Protein AF-Q93CT6-F1 (afdb_monomer_lite)

pLDDT: mean 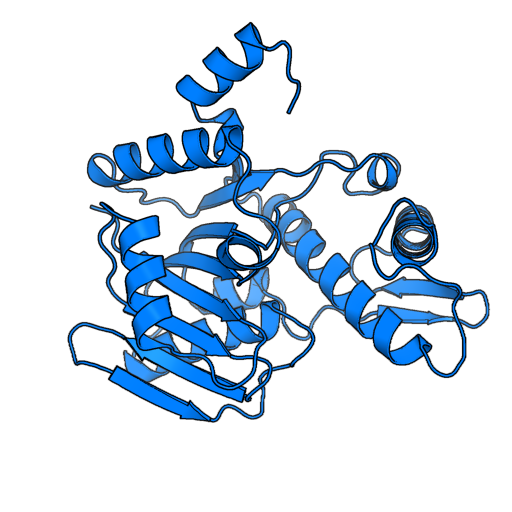89.3, std 7.15, range [57.22, 97.88]

Secondary structure (DSSP, 8-state):
--EEEEEEEE--SS--HHHHHHHHHHHHTTSEEEEEEEEETTTTEEEEEETTEEEEEE-TT--TT-HHHHHHHHHHHHHHHHT-SS--EEEEEEEGGGTTT----HHHHHHHHHHHHHHHH----S-EEEEEEE--GGGTTSTTTT-EEEEEEEEEEEE-HHHHHHHH-TTT--EEE-TTS-EEESS---HHHHHHHHHHHHSTTS-TT-----TTTHHHHHHHHHHHHHHHHHHHHHHHTT-EEEEHHHH-HHHHHHHHHTT---

Radius of gyration: 18.61 Å; chains: 1; bounding box: 45×44×51 Å

Sequence (266 aa):
MNNFVVIYVCYGDNFNYEIINAKIRRFLAPLDIKAIVIANTKEEYIYFYDENGRAIKKYSGLNSEMEFSGYFYGVAEYFERRNIKNMRQSYIFMNDTLFSHGKLRKIERLGLTEWKLRSLFFKIKNKEIHGFWHKSIYLRETELKKGYFNSKFFILHNWNFTEIKSILNLNGVAVTINDASHYENNIFMSDKYSRFLQRWLHESDGWYKAQGLNSENKKKFVKKATSIVHEHYITKFIEENRIKKHCLINNSRLAKFVMKFIRLEY

Organism: Shigella boydii (NCBI:txid621)

Foldseek 3Di:
DAEEEEQEEEEDPPDPVVVVVVVVPVLLPPHHYAKYWYQHLHQQKIWIQHPVGIDIDRHPQRHNLALLSSVLVSVVVVCVVVVDDFFFHKYKYAYCCCPPPPPQDPLSSLLSVQVSVVVVVDADPDFAKEAAWDADPLCCPFPQVVTFGARRIMMTGGDTSVVSCVLSVPPQWFWAADPVRFIDIDQGHDSSVSVSLLCQQAPVPHDVNHHDDDPVCRVVSRSVSSNVVSRRSSRVVCVVVVHHYYYSSVPRPVSVVVCVVVVHDD

Structure (mmCIF, N/CA/C/O backbone):
data_AF-Q93CT6-F1
#
_entry.id   AF-Q93CT6-F1
#
loop_
_atom_site.group_PDB
_atom_site.id
_atom_site.type_symbol
_atom_site.label_atom_id
_atom_site.label_alt_id
_atom_site.label_comp_id
_atom_site.label_asym_id
_atom_site.label_entity_id
_atom_site.label_seq_id
_atom_site.pdbx_PDB_ins_code
_atom_site.Cartn_x
_atom_site.Cartn_y
_atom_site.Cartn_z
_atom_site.occupancy
_atom_site.B_iso_or_equiv
_atom_site.auth_seq_id
_atom_site.auth_comp_id
_atom_site.auth_asym_id
_atom_site.auth_atom_id
_atom_site.pdbx_PDB_model_num
ATOM 1 N N . MET A 1 1 ? -18.293 5.995 16.008 1.00 63.72 1 MET A N 1
ATOM 2 C CA . MET A 1 1 ? -17.066 6.377 15.277 1.00 63.72 1 MET A CA 1
ATOM 3 C C . MET A 1 1 ? -16.528 5.173 14.512 1.00 63.72 1 MET A C 1
ATOM 5 O O . MET A 1 1 ? -16.987 4.058 14.760 1.00 63.72 1 MET A O 1
ATOM 9 N N . ASN A 1 2 ? -15.661 5.390 13.521 1.00 80.19 2 ASN A N 1
ATOM 10 C CA . ASN A 1 2 ? -14.902 4.298 12.904 1.00 80.19 2 ASN A CA 1
ATOM 11 C C . ASN A 1 2 ? -13.686 4.008 13.785 1.00 80.19 2 ASN A C 1
ATOM 13 O O . ASN A 1 2 ? -12.938 4.934 14.086 1.00 80.19 2 ASN A O 1
ATOM 17 N N . ASN A 1 3 ? -13.482 2.745 14.143 1.00 88.88 3 ASN A N 1
ATOM 18 C CA . ASN A 1 3 ? -12.297 2.314 14.878 1.00 88.88 3 ASN A CA 1
ATOM 19 C C . ASN A 1 3 ? -11.332 1.734 13.854 1.00 88.88 3 ASN A C 1
ATOM 21 O O . ASN A 1 3 ? -11.757 0.951 12.999 1.00 88.88 3 ASN A O 1
ATOM 25 N N . PHE A 1 4 ? -10.060 2.106 13.922 1.00 95.38 4 PHE A N 1
ATOM 26 C CA . PHE A 1 4 ? -9.072 1.709 12.925 1.00 95.38 4 PHE A CA 1
ATOM 27 C C . PHE A 1 4 ? -7.998 0.800 13.508 1.00 95.38 4 PHE A C 1
ATOM 29 O O . PHE A 1 4 ? -7.532 0.998 14.628 1.00 95.38 4 PHE A O 1
ATOM 36 N N . VAL A 1 5 ? -7.579 -0.179 12.710 1.00 96.38 5 VAL A N 1
ATOM 37 C CA . VAL A 1 5 ? -6.316 -0.893 12.902 1.00 96.38 5 VAL A CA 1
ATOM 38 C C . VAL A 1 5 ? -5.310 -0.289 11.935 1.00 96.38 5 VAL A C 1
ATOM 40 O O . VAL A 1 5 ? -5.558 -0.241 10.732 1.00 96.38 5 VAL A O 1
ATOM 43 N N . VAL A 1 6 ? -4.191 0.205 12.443 1.00 97.88 6 VAL A N 1
ATOM 44 C CA . VAL A 1 6 ? -3.140 0.777 11.601 1.00 97.88 6 VAL A CA 1
ATOM 45 C C . VAL A 1 6 ? -2.106 -0.296 11.316 1.00 97.88 6 VAL A C 1
ATOM 47 O O . VAL A 1 6 ? -1.602 -0.915 12.247 1.00 97.88 6 VAL A O 1
ATOM 50 N N . ILE A 1 7 ? -1.777 -0.487 10.045 1.00 97.69 7 ILE A N 1
ATOM 51 C CA . ILE A 1 7 ? -0.675 -1.329 9.593 1.00 97.69 7 ILE A CA 1
ATOM 52 C C . ILE A 1 7 ? 0.365 -0.404 8.972 1.00 97.69 7 ILE A C 1
ATOM 54 O O . ILE A 1 7 ? 0.150 0.181 7.909 1.00 97.69 7 ILE A O 1
ATOM 58 N N . TYR A 1 8 ? 1.474 -0.235 9.676 1.00 96.06 8 TYR A N 1
ATOM 59 C CA . TYR A 1 8 ? 2.582 0.607 9.269 1.00 96.06 8 TYR A CA 1
ATOM 60 C C . TYR A 1 8 ? 3.778 -0.255 8.874 1.00 96.06 8 TYR A C 1
ATOM 62 O O . TYR A 1 8 ? 4.147 -1.170 9.603 1.00 96.06 8 TYR A O 1
ATOM 70 N N . VAL A 1 9 ? 4.393 0.042 7.734 1.00 94.19 9 VAL A N 1
ATOM 71 C CA . VAL A 1 9 ? 5.553 -0.699 7.228 1.00 94.19 9 VAL A CA 1
ATOM 72 C C . VAL A 1 9 ? 6.760 0.215 7.142 1.00 94.19 9 VAL A C 1
ATOM 74 O O . VAL A 1 9 ? 6.661 1.333 6.643 1.00 94.19 9 VAL A O 1
ATOM 77 N N . CYS A 1 10 ? 7.908 -0.255 7.609 1.00 91.00 10 CYS A N 1
ATOM 78 C CA . CYS A 1 10 ? 9.163 0.471 7.492 1.00 91.00 10 CYS A CA 1
ATOM 79 C C . CYS A 1 10 ? 10.314 -0.416 7.031 1.00 91.00 10 CYS A C 1
ATOM 81 O O . CYS A 1 10 ? 10.266 -1.649 7.123 1.00 91.00 10 CYS A O 1
ATOM 83 N N . TYR A 1 11 ? 11.352 0.261 6.545 1.00 87.06 11 TYR A N 1
ATOM 84 C CA . TYR A 1 11 ? 12.629 -0.323 6.188 1.00 87.06 11 TYR A CA 1
ATOM 85 C C . TYR A 1 11 ? 13.764 0.473 6.849 1.00 87.06 11 TYR A C 1
ATOM 87 O O . TYR A 1 11 ? 14.139 1.551 6.387 1.00 87.06 11 TYR A O 1
ATOM 95 N N . GLY A 1 12 ? 14.317 -0.029 7.954 1.00 81.25 12 GLY A N 1
ATOM 96 C CA . GLY A 1 12 ? 15.414 0.653 8.645 1.00 81.25 12 GLY A CA 1
ATOM 97 C C . GLY A 1 12 ? 16.013 -0.156 9.789 1.00 81.25 12 GLY A C 1
ATOM 98 O O . GLY A 1 12 ? 15.354 -1.042 10.326 1.00 81.25 12 GLY A O 1
ATOM 99 N N . ASP A 1 13 ? 17.258 0.168 10.142 1.00 78.81 13 ASP A N 1
ATOM 100 C CA . ASP A 1 13 ? 17.961 -0.412 11.295 1.00 78.81 13 ASP A CA 1
ATOM 101 C C . ASP A 1 13 ? 17.676 0.397 12.564 1.00 78.81 13 ASP A C 1
ATOM 103 O O . ASP A 1 13 ? 17.446 1.610 12.489 1.00 78.81 13 ASP A O 1
ATOM 107 N N . ASN A 1 14 ? 17.768 -0.250 13.728 1.00 69.56 14 ASN A N 1
ATOM 108 C CA . ASN A 1 14 ? 17.712 0.378 15.052 1.00 69.56 14 ASN A CA 1
ATOM 109 C C . ASN A 1 14 ? 16.477 1.278 15.225 1.00 69.56 14 ASN A C 1
ATOM 111 O O . ASN A 1 14 ? 16.538 2.398 15.745 1.00 69.56 14 ASN A O 1
ATOM 115 N N . PHE A 1 15 ? 15.336 0.798 14.733 1.00 76.12 15 PHE A N 1
ATOM 116 C CA . PHE A 1 15 ? 14.125 1.596 14.637 1.00 76.12 15 PHE A CA 1
ATOM 117 C C . PHE A 1 15 ? 13.499 1.801 16.025 1.00 76.12 15 PHE A C 1
ATOM 119 O O . PHE A 1 15 ? 13.037 0.855 16.663 1.00 76.12 15 PHE A O 1
ATOM 126 N N . ASN A 1 16 ? 13.431 3.051 16.502 1.00 87.44 16 ASN A N 1
ATOM 127 C CA . ASN A 1 16 ? 12.732 3.360 17.752 1.00 87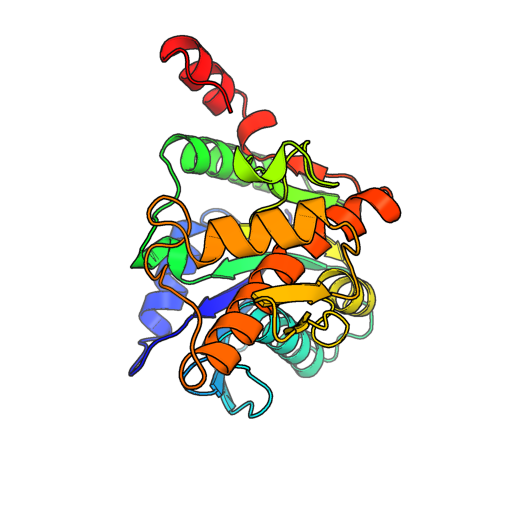.44 16 ASN A CA 1
ATOM 128 C C . ASN A 1 16 ? 11.211 3.337 17.526 1.00 87.44 16 ASN A C 1
ATOM 130 O O . ASN A 1 16 ? 10.579 4.332 17.152 1.00 87.44 16 ASN A O 1
ATOM 134 N N . TYR A 1 17 ? 10.634 2.164 17.747 1.00 86.31 17 TYR A N 1
ATOM 135 C CA . TYR A 1 17 ? 9.229 1.862 17.521 1.00 86.31 17 TYR A CA 1
ATOM 136 C C . TYR A 1 17 ? 8.273 2.683 18.409 1.00 86.31 17 TYR A C 1
ATOM 138 O O . TYR A 1 17 ? 7.186 3.030 17.949 1.00 86.31 17 TYR A O 1
ATOM 146 N N . GLU A 1 18 ? 8.679 3.089 19.619 1.00 89.94 18 GLU A N 1
ATOM 147 C CA . GLU A 1 18 ? 7.847 3.919 20.508 1.00 89.94 18 GLU A CA 1
ATOM 148 C C . GLU A 1 18 ? 7.681 5.332 19.933 1.00 89.94 18 GLU A C 1
ATOM 150 O O . GLU A 1 18 ? 6.571 5.867 19.854 1.00 89.94 18 GLU A O 1
ATOM 155 N N . ILE A 1 19 ? 8.776 5.915 19.429 1.00 90.88 19 ILE A N 1
ATOM 156 C CA . ILE A 1 19 ? 8.743 7.211 18.737 1.00 90.88 19 ILE A CA 1
ATOM 157 C C . ILE A 1 19 ? 7.837 7.136 17.503 1.00 90.88 19 ILE A C 1
ATOM 159 O O . ILE A 1 19 ? 7.124 8.091 17.184 1.00 90.88 19 ILE A O 1
ATOM 163 N N . ILE A 1 20 ? 7.853 6.014 16.788 1.00 91.00 20 ILE A N 1
ATOM 164 C CA . ILE A 1 20 ? 7.069 5.833 15.564 1.00 91.00 20 ILE A CA 1
ATOM 165 C C . ILE A 1 20 ? 5.590 5.646 15.881 1.00 91.00 20 ILE A C 1
ATOM 167 O O . ILE A 1 20 ? 4.761 6.312 15.263 1.00 91.00 20 ILE A O 1
ATOM 171 N N . ASN A 1 21 ? 5.254 4.838 16.884 1.00 93.12 21 ASN A N 1
ATOM 172 C CA . ASN A 1 21 ? 3.900 4.721 17.421 1.00 93.12 21 ASN A CA 1
ATOM 173 C C . ASN A 1 21 ? 3.338 6.107 17.799 1.00 93.12 21 ASN A C 1
ATOM 175 O O . ASN A 1 21 ? 2.264 6.496 17.331 1.00 93.12 21 ASN A O 1
ATOM 179 N N . ALA A 1 22 ? 4.105 6.917 18.538 1.00 93.12 22 ALA A N 1
ATOM 180 C CA . ALA A 1 22 ? 3.715 8.286 18.881 1.00 93.12 22 ALA A CA 1
ATOM 181 C C . ALA A 1 22 ? 3.519 9.179 17.638 1.00 93.12 22 ALA A C 1
ATOM 183 O O . ALA A 1 22 ? 2.538 9.925 17.546 1.00 93.12 22 ALA A O 1
ATOM 184 N N . LYS A 1 23 ? 4.412 9.083 16.640 1.00 93.06 23 LYS A N 1
ATOM 185 C CA . LYS A 1 23 ? 4.284 9.809 15.363 1.00 93.06 23 LYS A CA 1
ATOM 186 C C . LYS A 1 23 ? 3.019 9.412 14.600 1.00 93.06 23 LYS A C 1
ATOM 188 O O . LYS A 1 23 ? 2.321 10.308 14.124 1.00 93.06 23 LYS A O 1
ATOM 193 N N . ILE A 1 24 ? 2.705 8.118 14.512 1.00 94.88 24 ILE A N 1
ATOM 194 C CA . ILE A 1 24 ? 1.497 7.592 13.859 1.00 94.88 24 ILE A CA 1
ATOM 195 C C . ILE A 1 24 ? 0.247 8.135 14.551 1.00 94.88 24 ILE A C 1
ATOM 197 O O . ILE A 1 24 ? -0.621 8.701 13.885 1.00 94.88 24 ILE A O 1
ATOM 201 N N . ARG A 1 25 ? 0.177 8.040 15.885 1.00 95.19 25 ARG A N 1
ATOM 202 C CA . ARG A 1 25 ? -0.961 8.547 16.669 1.00 95.19 25 ARG A CA 1
ATOM 203 C C . ARG A 1 25 ? -1.174 10.039 16.454 1.00 95.19 25 ARG A C 1
ATOM 205 O O . ARG A 1 25 ? -2.285 10.459 16.147 1.00 95.19 25 ARG A O 1
ATOM 212 N N . ARG A 1 26 ? -0.106 10.839 16.512 1.00 94.19 26 ARG A N 1
ATOM 213 C CA . ARG A 1 26 ? -0.181 12.283 16.239 1.00 94.19 26 ARG A CA 1
ATOM 214 C C . ARG A 1 26 ? -0.623 12.578 14.805 1.00 94.19 26 ARG A C 1
ATOM 216 O O . ARG A 1 26 ? -1.407 13.493 14.578 1.00 94.19 26 ARG A O 1
ATOM 223 N N . PHE A 1 27 ? -0.124 11.820 13.833 1.00 93.88 27 PHE A N 1
ATOM 224 C CA . PHE A 1 27 ? -0.473 11.995 12.424 1.00 93.88 27 PHE A CA 1
ATOM 225 C C . PHE A 1 27 ? -1.951 11.672 12.144 1.00 93.88 27 PHE A C 1
ATOM 227 O O . PHE A 1 27 ? -2.616 12.389 11.387 1.00 93.88 27 PHE A O 1
ATOM 234 N N . LEU A 1 28 ? -2.477 10.627 12.782 1.00 95.25 28 LEU A N 1
ATOM 235 C CA . LEU A 1 28 ? -3.847 10.148 12.605 1.00 95.25 28 LEU A CA 1
ATOM 236 C C . LEU A 1 28 ? -4.858 10.768 13.571 1.00 95.25 28 LEU A C 1
ATOM 238 O O . LEU A 1 28 ? -6.054 10.603 13.353 1.00 95.25 28 LEU A O 1
ATOM 242 N N . ALA A 1 29 ? -4.429 11.539 14.570 1.00 94.06 29 ALA A N 1
ATOM 243 C CA . ALA A 1 29 ? -5.343 12.285 15.426 1.00 94.06 29 ALA A CA 1
ATOM 244 C C . ALA A 1 29 ? -6.315 13.140 14.579 1.00 94.06 29 ALA A C 1
ATOM 246 O O . ALA A 1 29 ? -5.895 13.732 13.568 1.00 94.06 29 ALA A O 1
ATOM 247 N N . PRO A 1 30 ? -7.606 13.218 14.946 1.00 93.62 30 PRO A N 1
ATOM 248 C CA . PRO A 1 30 ? -8.243 12.668 16.157 1.00 93.62 30 PRO A CA 1
ATOM 249 C C . PRO A 1 30 ? -8.941 11.298 15.969 1.00 93.62 30 PRO A C 1
ATOM 251 O O . PRO A 1 30 ? -9.900 11.004 16.674 1.00 93.62 30 PRO A O 1
ATOM 254 N N . LEU A 1 31 ? -8.536 10.473 14.997 1.00 94.31 31 LEU A N 1
ATOM 255 C CA . LEU A 1 31 ? -9.190 9.177 14.758 1.00 94.31 31 LEU A CA 1
ATOM 256 C C . LEU A 1 31 ? -9.092 8.231 15.964 1.00 94.31 31 LEU A C 1
ATOM 258 O O . LEU A 1 31 ? -8.078 8.215 16.661 1.00 94.31 31 LEU A O 1
ATOM 262 N N . ASP A 1 32 ? -10.103 7.375 16.128 1.00 92.56 32 ASP A N 1
ATOM 263 C CA . ASP A 1 32 ? -10.074 6.285 17.104 1.00 92.56 32 ASP A CA 1
ATOM 264 C C . ASP A 1 32 ? -9.252 5.097 16.568 1.00 92.56 32 ASP A C 1
ATOM 266 O O . ASP A 1 32 ? -9.594 4.480 15.551 1.00 92.56 32 ASP A O 1
ATOM 270 N N . ILE A 1 33 ? -8.136 4.798 17.236 1.00 94.69 33 ILE A N 1
ATOM 271 C CA . ILE A 1 33 ? -7.169 3.775 16.827 1.00 94.69 33 ILE A CA 1
ATOM 272 C C . ILE A 1 33 ? -7.196 2.630 17.835 1.00 94.69 33 ILE A C 1
ATOM 274 O O . ILE A 1 33 ? -6.680 2.755 18.945 1.00 94.69 33 ILE A O 1
ATOM 278 N N . LYS A 1 34 ? -7.726 1.486 17.395 1.00 93.75 34 LYS A N 1
ATOM 279 C CA . LYS A 1 34 ? -7.844 0.256 18.186 1.00 93.75 34 LYS A CA 1
ATOM 280 C C . LYS A 1 34 ? -6.498 -0.438 18.387 1.00 93.75 34 LYS A C 1
ATOM 282 O O . LYS A 1 34 ? -6.213 -0.945 19.465 1.00 93.75 34 LYS A O 1
ATOM 287 N N . ALA A 1 35 ? -5.696 -0.508 17.330 1.00 95.44 35 ALA A N 1
ATOM 288 C CA . ALA A 1 35 ? -4.383 -1.138 17.369 1.00 95.44 35 ALA A CA 1
ATOM 289 C C . ALA A 1 35 ? -3.456 -0.531 16.314 1.00 95.44 35 ALA A C 1
ATOM 291 O O . ALA A 1 35 ? -3.919 -0.038 15.281 1.00 95.44 35 ALA A O 1
ATOM 292 N N . ILE A 1 36 ? -2.153 -0.595 16.567 1.00 97.25 36 ILE A N 1
ATOM 293 C CA . ILE A 1 36 ? -1.097 -0.218 15.630 1.00 97.25 36 ILE A CA 1
ATOM 294 C C . ILE A 1 36 ? -0.145 -1.403 15.503 1.00 97.25 36 ILE A C 1
ATOM 296 O O . ILE A 1 36 ? 0.390 -1.889 16.496 1.00 97.25 36 ILE A O 1
ATOM 300 N N . VAL A 1 37 ? 0.070 -1.849 14.273 1.00 96.69 37 VAL A N 1
ATOM 301 C CA . VAL A 1 37 ? 1.018 -2.901 13.918 1.00 96.69 37 VAL A CA 1
ATOM 302 C C . VAL A 1 37 ? 2.107 -2.280 13.060 1.00 96.69 37 VAL A C 1
ATOM 304 O O . VAL A 1 37 ? 1.813 -1.703 12.017 1.00 96.69 37 VAL A O 1
ATOM 307 N N . ILE A 1 38 ? 3.355 -2.364 13.506 1.00 95.56 38 ILE A N 1
ATOM 308 C CA . ILE A 1 38 ? 4.537 -1.844 12.816 1.00 95.56 38 ILE A CA 1
ATOM 309 C C . ILE A 1 38 ? 5.335 -3.047 12.320 1.00 95.56 38 ILE A C 1
ATOM 311 O O . ILE A 1 38 ? 5.878 -3.792 13.130 1.00 95.56 38 ILE A O 1
ATOM 315 N N . ALA A 1 39 ? 5.415 -3.240 11.009 1.00 94.69 39 ALA A N 1
ATOM 316 C CA . ALA A 1 39 ? 6.248 -4.264 10.391 1.00 94.69 39 ALA A CA 1
ATOM 317 C C . ALA A 1 39 ? 7.561 -3.637 9.901 1.00 94.69 39 ALA A C 1
ATOM 319 O O . ALA A 1 39 ? 7.572 -2.894 8.915 1.00 94.69 39 ALA A O 1
ATOM 320 N N . ASN A 1 40 ? 8.665 -3.944 10.584 1.00 92.56 40 ASN A N 1
ATOM 321 C CA . ASN A 1 40 ? 10.006 -3.640 10.104 1.00 92.56 40 ASN A CA 1
ATOM 322 C C . ASN A 1 40 ? 10.453 -4.762 9.164 1.00 92.56 40 ASN A C 1
ATOM 324 O O . ASN A 1 40 ? 10.864 -5.835 9.600 1.00 92.56 40 ASN A O 1
ATOM 328 N N . THR A 1 41 ? 10.358 -4.502 7.863 1.00 90.31 41 THR A N 1
ATOM 329 C CA . THR A 1 41 ? 10.707 -5.481 6.822 1.00 90.31 41 THR A CA 1
ATOM 330 C C . THR A 1 41 ? 12.209 -5.731 6.721 1.00 90.31 41 THR A C 1
ATOM 332 O O . THR A 1 41 ? 12.607 -6.779 6.227 1.00 90.31 41 THR A O 1
ATOM 335 N N . LYS A 1 42 ? 13.048 -4.808 7.211 1.00 87.88 42 LYS A N 1
ATOM 336 C CA . LYS A 1 42 ? 14.506 -4.963 7.193 1.00 87.88 42 LYS A CA 1
ATOM 337 C C . LYS A 1 42 ? 15.002 -5.885 8.304 1.00 87.88 42 LYS A C 1
ATOM 339 O O . LYS A 1 42 ? 15.816 -6.763 8.051 1.00 87.88 42 LYS A O 1
ATOM 344 N N . GLU A 1 43 ? 14.509 -5.674 9.521 1.00 88.94 43 GLU A N 1
ATOM 345 C CA . GLU A 1 43 ? 14.911 -6.455 10.701 1.00 88.94 43 GLU A CA 1
ATOM 346 C C . GLU A 1 43 ? 14.018 -7.685 10.940 1.00 88.94 43 GLU A C 1
ATOM 348 O O . GLU A 1 43 ? 14.250 -8.445 11.877 1.00 88.94 43 GLU A O 1
ATOM 353 N N . GLU A 1 44 ? 12.996 -7.881 10.101 1.00 91.00 44 GLU A N 1
ATOM 354 C CA . GLU A 1 44 ? 12.026 -8.978 10.190 1.00 91.00 44 GLU A CA 1
ATOM 355 C C . GLU A 1 44 ? 11.270 -9.017 11.529 1.00 91.00 44 GLU A C 1
ATOM 357 O O . GLU A 1 44 ? 10.980 -10.086 12.069 1.00 91.00 44 GLU A O 1
ATOM 362 N N . TYR A 1 45 ? 10.914 -7.851 12.070 1.00 92.25 45 TYR A N 1
ATOM 363 C CA . TYR A 1 45 ? 10.123 -7.746 13.298 1.00 92.25 45 TYR A CA 1
ATOM 364 C C . TYR A 1 45 ? 8.755 -7.131 13.048 1.00 92.25 45 TYR A C 1
ATOM 366 O O . TYR A 1 45 ? 8.601 -6.168 12.296 1.00 92.25 45 TYR A O 1
ATOM 374 N N . ILE A 1 46 ? 7.760 -7.654 13.758 1.00 94.06 46 ILE A N 1
ATOM 375 C CA . ILE A 1 46 ? 6.445 -7.045 13.897 1.00 94.06 46 ILE A CA 1
ATOM 376 C C . ILE A 1 46 ? 6.288 -6.583 15.343 1.00 94.06 46 ILE A C 1
ATOM 378 O O . ILE A 1 46 ? 6.359 -7.383 16.278 1.00 94.06 46 ILE A O 1
ATOM 382 N N . TYR A 1 47 ? 6.054 -5.286 15.510 1.00 93.88 47 TYR A N 1
ATOM 383 C CA . TYR A 1 47 ? 5.713 -4.655 16.777 1.00 93.88 47 TYR A CA 1
ATOM 384 C C . TYR A 1 47 ? 4.216 -4.389 16.796 1.00 93.88 47 TYR A C 1
ATOM 386 O O . TYR A 1 47 ? 3.640 -3.900 15.824 1.00 93.88 47 TYR A O 1
ATOM 394 N N . PHE A 1 48 ? 3.584 -4.695 17.913 1.00 93.81 48 PHE A N 1
ATOM 395 C CA . PHE A 1 48 ? 2.147 -4.628 18.070 1.00 93.81 48 PHE A CA 1
ATOM 396 C C . PHE A 1 48 ? 1.799 -3.777 19.283 1.00 93.81 48 PHE A C 1
ATOM 398 O O . PHE A 1 48 ? 2.365 -3.984 20.352 1.00 93.81 48 PHE A O 1
ATOM 405 N N . TYR A 1 49 ? 0.859 -2.852 19.110 1.00 93.19 49 TYR A N 1
ATOM 406 C CA . TYR A 1 49 ? 0.346 -1.961 20.145 1.00 93.19 49 TYR A CA 1
ATOM 407 C C . TYR A 1 49 ? -1.170 -2.003 20.169 1.00 93.19 49 TYR A C 1
ATOM 409 O O . TYR A 1 49 ? -1.810 -1.655 19.173 1.00 93.19 49 TYR A O 1
ATOM 417 N N . ASP A 1 50 ? -1.750 -2.333 21.314 1.00 90.19 50 ASP A N 1
ATOM 418 C CA . ASP A 1 50 ? -3.185 -2.222 21.541 1.00 90.19 50 ASP A CA 1
ATOM 419 C C . ASP A 1 50 ? -3.514 -1.874 23.002 1.00 90.19 50 ASP A C 1
ATOM 421 O O . ASP A 1 50 ? -2.649 -1.442 23.762 1.00 90.19 50 ASP A O 1
ATOM 425 N N . GLU A 1 51 ? -4.786 -2.014 23.379 1.00 84.06 51 GLU A N 1
ATOM 426 C CA . GLU A 1 51 ? -5.271 -1.784 24.746 1.00 84.06 51 GLU A CA 1
ATOM 427 C C . GLU A 1 51 ? -4.651 -2.712 25.808 1.00 84.06 51 GLU A C 1
ATOM 429 O O . GLU A 1 51 ? -4.635 -2.351 26.979 1.00 84.06 51 GLU A O 1
ATOM 434 N N . ASN A 1 52 ? -4.099 -3.865 25.415 1.00 82.31 52 ASN A N 1
ATOM 435 C CA . ASN A 1 52 ? -3.467 -4.837 26.313 1.00 82.31 52 ASN A CA 1
ATOM 436 C C . ASN A 1 52 ? -1.947 -4.630 26.426 1.00 82.31 52 ASN A C 1
ATOM 438 O O . ASN A 1 52 ? -1.260 -5.409 27.086 1.00 82.31 52 ASN A O 1
ATOM 442 N N . GLY A 1 53 ? -1.409 -3.591 25.783 1.00 82.31 53 GLY A N 1
ATOM 443 C CA . GLY A 1 53 ? 0.000 -3.231 25.838 1.00 82.31 53 GLY A CA 1
ATOM 444 C C . GLY A 1 53 ? 0.740 -3.503 24.533 1.00 82.31 53 GLY A C 1
ATOM 445 O O . GLY A 1 53 ? 0.208 -3.322 23.434 1.00 82.31 53 GLY A O 1
ATOM 446 N N . ARG A 1 54 ? 2.021 -3.863 24.660 1.00 88.50 54 ARG A N 1
ATOM 447 C CA . ARG A 1 54 ? 2.942 -4.026 23.530 1.00 88.50 54 ARG A CA 1
ATOM 448 C C . ARG A 1 54 ? 3.427 -5.461 23.391 1.00 88.50 54 ARG A C 1
ATOM 450 O O . ARG A 1 54 ? 3.677 -6.131 24.390 1.00 88.50 54 ARG A O 1
ATOM 457 N N . ALA A 1 55 ? 3.640 -5.897 22.157 1.00 88.75 55 ALA A N 1
ATOM 458 C CA . ALA A 1 55 ? 4.274 -7.173 21.859 1.00 88.75 55 ALA A CA 1
ATOM 459 C C . ALA A 1 55 ? 5.212 -7.068 20.655 1.00 88.75 55 ALA A C 1
ATOM 461 O O . ALA A 1 55 ? 5.024 -6.223 19.782 1.00 88.75 55 ALA A O 1
ATOM 462 N N . ILE A 1 56 ? 6.221 -7.937 20.618 1.00 89.38 56 ILE A N 1
ATOM 463 C CA . ILE A 1 56 ? 7.238 -7.980 19.566 1.00 89.38 56 ILE A CA 1
ATOM 464 C C . ILE A 1 56 ? 7.383 -9.434 19.126 1.00 89.38 56 ILE A C 1
ATOM 466 O O . ILE A 1 56 ? 7.502 -10.323 19.968 1.00 89.38 56 ILE A O 1
ATOM 470 N N . LYS A 1 57 ? 7.356 -9.682 17.817 1.00 89.62 57 LYS A N 1
ATOM 471 C CA . LYS A 1 57 ? 7.511 -11.018 17.233 1.00 89.62 57 LYS A CA 1
ATOM 472 C C . LYS A 1 57 ? 8.450 -10.936 16.039 1.00 89.62 57 LYS A C 1
ATOM 474 O O . LYS A 1 57 ? 8.274 -10.075 15.178 1.00 89.62 57 LYS A O 1
ATOM 479 N N . LYS A 1 58 ? 9.439 -11.829 15.983 1.00 87.81 58 LYS A N 1
ATOM 480 C CA . LYS A 1 58 ? 10.249 -12.017 14.777 1.00 87.81 58 LYS A CA 1
ATOM 481 C C . LYS A 1 58 ? 9.431 -12.793 13.746 1.00 87.81 58 LYS A C 1
ATOM 483 O O . LYS A 1 58 ? 8.773 -13.770 14.099 1.00 87.81 58 LYS A O 1
ATOM 488 N N . TYR A 1 59 ? 9.464 -12.361 12.494 1.00 84.25 59 TYR A N 1
ATOM 489 C CA . TYR A 1 59 ? 8.657 -12.914 11.417 1.00 84.25 59 TYR A CA 1
ATOM 490 C C . TYR A 1 59 ? 9.511 -13.105 10.158 1.00 84.25 59 TYR A C 1
ATOM 492 O O . TYR A 1 59 ? 9.629 -12.203 9.332 1.00 84.25 59 TYR A O 1
ATOM 500 N N . SER A 1 60 ? 10.067 -14.307 9.986 1.00 77.25 60 SER A N 1
ATOM 501 C CA . SER A 1 60 ? 10.975 -14.661 8.876 1.00 77.25 60 SER A CA 1
ATOM 502 C C . SER A 1 60 ? 10.339 -14.611 7.481 1.00 77.25 60 SER A C 1
ATOM 504 O O . SER A 1 60 ? 11.033 -14.711 6.477 1.00 77.25 60 SER A O 1
ATOM 506 N N . GLY A 1 61 ? 9.012 -14.478 7.393 1.00 74.94 61 GLY A N 1
ATOM 507 C CA . GLY A 1 61 ? 8.311 -14.277 6.123 1.00 74.94 61 GLY A CA 1
ATOM 508 C C . GLY A 1 61 ? 8.365 -12.839 5.593 1.00 74.94 61 GLY A C 1
ATOM 509 O O . GLY A 1 61 ? 7.987 -12.611 4.446 1.00 74.94 61 GLY A O 1
ATOM 510 N N . LEU A 1 62 ? 8.795 -11.858 6.396 1.00 80.25 62 LEU A N 1
ATOM 511 C CA . LEU A 1 62 ? 8.854 -10.462 5.958 1.00 80.25 62 LEU A CA 1
ATOM 512 C C . LEU A 1 62 ? 9.889 -10.295 4.840 1.00 80.25 62 LEU A C 1
ATOM 514 O O . LEU A 1 62 ? 11.065 -10.588 5.004 1.00 80.25 62 LEU A O 1
ATOM 518 N N . ASN A 1 63 ? 9.443 -9.797 3.689 1.00 75.00 63 ASN A N 1
ATOM 519 C CA . ASN A 1 63 ? 10.313 -9.549 2.550 1.00 75.00 63 ASN A CA 1
ATOM 520 C C . ASN A 1 63 ? 10.838 -8.113 2.622 1.00 75.00 63 ASN A C 1
ATOM 522 O O . ASN A 1 63 ? 10.077 -7.156 2.458 1.00 75.00 63 ASN A O 1
ATOM 526 N N . SER A 1 64 ? 12.148 -7.986 2.819 1.00 62.84 64 SER A N 1
ATOM 527 C CA . SER A 1 64 ? 12.861 -6.722 3.013 1.00 62.84 64 SER A CA 1
ATOM 528 C C . SER A 1 64 ? 12.731 -5.721 1.859 1.00 62.84 64 SER A C 1
ATOM 530 O O . SER A 1 64 ? 12.927 -4.530 2.060 1.00 62.84 64 SER A O 1
ATOM 532 N N . GLU A 1 65 ? 12.334 -6.152 0.662 1.00 61.41 65 GLU A N 1
ATOM 533 C CA . GLU A 1 65 ? 12.226 -5.278 -0.516 1.00 61.41 65 GLU A CA 1
ATOM 534 C C . GLU A 1 65 ? 10.772 -4.960 -0.906 1.00 61.41 65 GLU A C 1
ATOM 536 O O . GLU A 1 65 ? 10.530 -4.350 -1.949 1.00 61.41 65 GLU A O 1
ATOM 541 N N . MET A 1 66 ? 9.781 -5.381 -0.107 1.00 74.50 66 MET A N 1
ATOM 542 C CA . MET A 1 66 ? 8.375 -5.249 -0.488 1.00 74.50 66 MET A CA 1
ATOM 543 C C . MET A 1 66 ? 7.455 -4.907 0.683 1.00 74.50 66 MET A C 1
ATOM 545 O O . MET A 1 66 ? 7.138 -5.752 1.523 1.00 74.50 66 MET A O 1
ATOM 549 N N . GLU A 1 67 ? 6.923 -3.684 0.655 1.00 85.56 67 GLU A N 1
ATOM 550 C CA . GLU A 1 67 ? 5.981 -3.159 1.652 1.00 85.56 67 GLU A CA 1
ATOM 551 C C . GLU A 1 67 ? 4.737 -4.039 1.845 1.00 85.56 67 GLU A C 1
ATOM 553 O O . GLU A 1 67 ? 4.226 -4.182 2.954 1.00 85.56 67 GLU A O 1
ATOM 558 N N . PHE A 1 68 ? 4.286 -4.694 0.774 1.00 88.94 68 PHE A N 1
ATOM 559 C CA . PHE A 1 68 ? 3.107 -5.550 0.791 1.00 88.94 68 PHE A CA 1
ATOM 560 C C . PHE A 1 68 ? 3.263 -6.780 1.680 1.00 88.94 68 PHE A C 1
ATOM 562 O O . PHE A 1 68 ? 2.268 -7.245 2.236 1.00 88.94 68 PHE A O 1
ATOM 569 N N . SER A 1 69 ? 4.491 -7.277 1.874 1.00 89.56 69 SER A N 1
ATOM 570 C CA . SER A 1 69 ? 4.755 -8.330 2.861 1.00 89.56 69 SER A CA 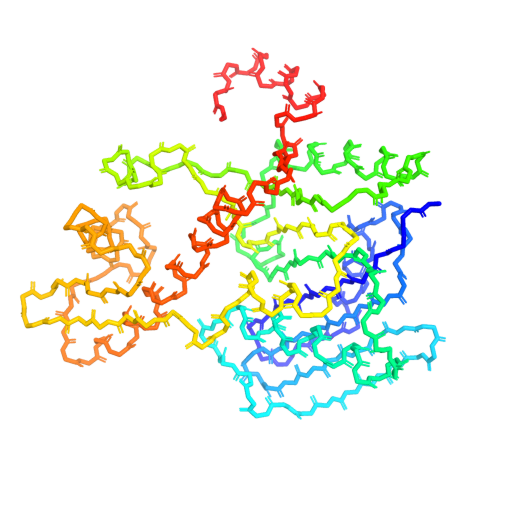1
ATOM 571 C C . SER A 1 69 ? 4.494 -7.826 4.276 1.00 89.56 69 SER A C 1
ATOM 573 O O . SER A 1 69 ? 3.799 -8.486 5.046 1.00 89.56 69 SER A O 1
ATOM 575 N N . GLY A 1 70 ? 4.945 -6.609 4.584 1.00 92.94 70 GLY A N 1
ATOM 576 C CA . GLY A 1 70 ? 4.687 -5.953 5.859 1.00 92.94 70 GLY A CA 1
ATOM 577 C C . GLY A 1 70 ? 3.197 -5.707 6.087 1.00 92.94 70 GLY A C 1
ATOM 578 O O . GLY A 1 70 ? 2.687 -5.985 7.171 1.00 92.94 70 GLY A O 1
ATOM 579 N N . TYR A 1 71 ? 2.472 -5.271 5.052 1.00 94.50 71 TYR A N 1
ATOM 580 C CA . TYR A 1 71 ? 1.017 -5.129 5.115 1.00 94.50 71 TYR A CA 1
ATOM 581 C C . TYR A 1 71 ? 0.316 -6.458 5.379 1.00 94.50 71 TYR A C 1
ATOM 583 O O . TYR A 1 71 ? -0.530 -6.540 6.267 1.00 94.50 71 TYR A O 1
ATOM 591 N N . PHE A 1 72 ? 0.674 -7.505 4.641 1.00 93.00 72 PHE A N 1
ATOM 592 C CA . PHE A 1 72 ? 0.040 -8.810 4.768 1.00 93.00 72 PHE A CA 1
ATOM 593 C C . PHE A 1 72 ? 0.293 -9.431 6.143 1.00 93.00 72 PHE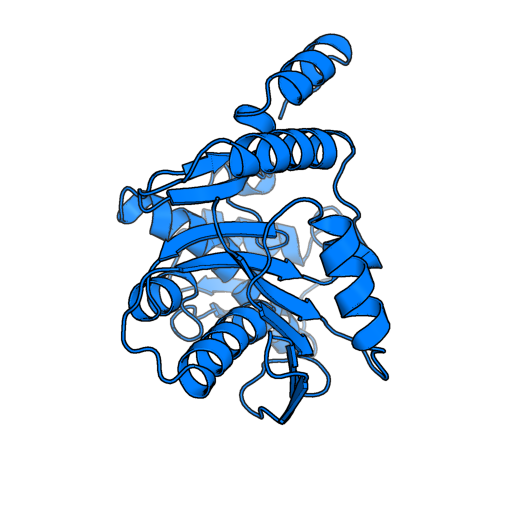 A C 1
ATOM 595 O O . PHE A 1 72 ? -0.657 -9.790 6.843 1.00 93.00 72 PHE A O 1
ATOM 602 N N . TYR A 1 73 ? 1.559 -9.527 6.554 1.00 92.56 73 TYR A N 1
ATOM 603 C CA . TYR A 1 73 ? 1.923 -10.168 7.814 1.00 92.56 73 TYR A CA 1
ATOM 604 C C . TYR A 1 73 ? 1.546 -9.322 9.029 1.00 92.56 73 TYR A C 1
ATOM 606 O O . TYR A 1 73 ? 1.151 -9.881 10.048 1.00 92.56 73 TYR A O 1
ATOM 614 N N . GLY A 1 74 ? 1.545 -7.990 8.911 1.00 94.00 74 GLY A N 1
ATOM 615 C CA . GLY A 1 74 ? 1.009 -7.113 9.951 1.00 94.00 74 GLY A CA 1
ATOM 616 C C . GLY A 1 74 ? -0.486 -7.343 10.196 1.00 94.00 74 GLY A C 1
ATOM 617 O O . GLY A 1 74 ? -0.931 -7.410 11.342 1.00 94.00 74 GLY A O 1
ATOM 618 N N . VAL A 1 75 ? -1.274 -7.532 9.132 1.00 93.88 75 VAL A N 1
ATOM 619 C CA . VAL A 1 75 ? -2.691 -7.900 9.275 1.00 93.88 75 VAL A CA 1
ATOM 620 C C . VAL A 1 75 ? -2.829 -9.311 9.845 1.00 93.88 75 VAL A C 1
ATOM 622 O O . VAL A 1 75 ? -3.632 -9.509 10.755 1.00 93.88 75 VAL A O 1
ATOM 625 N N . ALA A 1 76 ? -2.055 -10.280 9.349 1.00 91.69 76 ALA A N 1
ATOM 626 C CA . ALA A 1 76 ? -2.097 -11.658 9.838 1.00 91.69 76 ALA A CA 1
ATOM 627 C C . ALA A 1 76 ? -1.840 -11.733 11.353 1.00 91.69 76 ALA A C 1
ATOM 629 O O . ALA A 1 76 ? -2.626 -12.349 12.071 1.00 91.69 76 ALA A O 1
ATOM 630 N N . GLU A 1 77 ? -0.821 -11.021 11.844 1.00 91.38 77 GLU A N 1
ATOM 631 C CA . GLU A 1 77 ? -0.496 -10.937 13.272 1.00 91.38 77 GLU A CA 1
ATOM 632 C C . GLU A 1 77 ? -1.643 -10.322 14.090 1.00 91.38 77 GLU A C 1
ATOM 634 O O . GLU A 1 77 ? -1.966 -10.810 15.173 1.00 91.38 77 GLU A O 1
ATOM 639 N N . TYR A 1 78 ? -2.309 -9.280 13.574 1.00 92.06 78 TYR A N 1
ATOM 640 C CA . TYR A 1 78 ? -3.484 -8.707 14.240 1.00 92.06 78 TYR A CA 1
ATOM 641 C C . TYR A 1 78 ? -4.615 -9.733 14.400 1.00 92.06 78 TYR A C 1
ATOM 643 O O . TYR A 1 78 ? -5.211 -9.831 15.475 1.00 92.06 78 TYR A O 1
ATOM 651 N N . PHE A 1 79 ? -4.916 -10.497 13.345 1.00 89.94 79 PHE A N 1
ATOM 652 C CA . PHE A 1 79 ? -5.963 -11.521 13.383 1.00 89.94 79 PHE A CA 1
ATOM 653 C C . PHE A 1 79 ? -5.608 -12.680 14.323 1.00 89.94 79 PHE A C 1
ATOM 655 O O . PHE A 1 79 ? -6.467 -13.096 15.103 1.00 89.94 79 PHE A O 1
ATOM 662 N N . GLU A 1 80 ? -4.357 -13.152 14.285 1.00 88.62 80 GLU A N 1
ATOM 663 C CA . GLU A 1 80 ? -3.834 -14.204 15.167 1.00 88.62 80 GLU A CA 1
ATOM 664 C C . GLU A 1 80 ? -3.973 -13.796 16.641 1.00 88.62 80 GLU A C 1
ATOM 666 O O . GLU A 1 80 ? -4.619 -14.492 17.421 1.00 88.62 80 GLU A O 1
ATOM 671 N N . ARG A 1 81 ? -3.469 -12.610 17.011 1.00 85.94 81 ARG A N 1
ATOM 672 C CA . ARG A 1 81 ? -3.488 -12.123 18.402 1.00 85.94 81 ARG A CA 1
ATOM 673 C C . ARG A 1 81 ? -4.875 -11.887 18.958 1.00 85.94 81 ARG A C 1
ATOM 675 O O . ARG A 1 81 ? -5.123 -12.134 20.133 1.00 85.94 81 ARG A O 1
ATOM 682 N N . ARG A 1 82 ? -5.777 -11.348 18.140 1.00 84.50 82 ARG A N 1
ATOM 683 C CA . ARG A 1 82 ? -7.134 -11.044 18.597 1.00 84.50 82 ARG A CA 1
ATOM 684 C C . ARG A 1 82 ? -8.052 -12.266 18.579 1.00 84.50 82 ARG A C 1
ATOM 686 O O . ARG A 1 82 ? -9.200 -12.133 18.990 1.00 84.50 82 ARG A O 1
ATOM 693 N N . ASN A 1 83 ? -7.567 -13.421 18.110 1.00 80.44 83 ASN A N 1
ATOM 694 C CA . ASN A 1 83 ? -8.362 -14.631 17.887 1.00 80.44 83 ASN A CA 1
ATOM 695 C C . ASN A 1 83 ? -9.666 -14.331 17.121 1.00 80.44 83 ASN A C 1
ATOM 697 O O . ASN A 1 83 ? -10.738 -14.872 17.389 1.00 80.44 83 ASN A O 1
ATOM 701 N N . ILE A 1 84 ? -9.581 -13.393 16.178 1.00 76.69 84 ILE A N 1
ATOM 702 C CA . ILE A 1 84 ? -10.721 -12.936 15.395 1.00 76.69 84 ILE A CA 1
ATOM 703 C C . ILE A 1 84 ? -10.805 -13.833 14.164 1.00 76.69 84 ILE A C 1
ATOM 705 O O . ILE A 1 84 ? -9.884 -13.869 13.355 1.00 76.69 84 ILE A O 1
ATOM 709 N N . LYS A 1 85 ? -11.930 -14.519 13.957 1.00 68.75 85 LYS A N 1
ATOM 710 C CA . LYS A 1 85 ? -12.208 -15.202 12.685 1.00 68.75 85 LYS A CA 1
ATOM 711 C C . LYS A 1 85 ? -13.212 -14.378 11.885 1.00 68.75 85 LYS A C 1
ATOM 713 O O . LYS A 1 85 ? -14.325 -14.144 12.338 1.00 68.75 85 LYS A O 1
ATOM 718 N N . ASN A 1 86 ? -12.812 -13.924 10.696 1.00 70.94 86 ASN A N 1
ATOM 719 C CA . ASN A 1 86 ? -13.674 -13.271 9.697 1.00 70.94 86 ASN A CA 1
ATOM 720 C C . ASN A 1 86 ? -14.431 -11.992 10.118 1.00 70.94 86 ASN A C 1
ATOM 722 O O . ASN A 1 86 ? -15.291 -11.531 9.365 1.00 70.94 86 ASN A O 1
ATOM 726 N N . MET A 1 87 ? -14.105 -11.359 11.250 1.00 83.62 87 MET A N 1
ATOM 727 C CA . MET A 1 87 ? -14.686 -10.054 11.582 1.00 83.62 87 MET A CA 1
ATOM 728 C C . MET A 1 87 ? -14.232 -9.005 10.569 1.00 83.62 87 MET A C 1
ATOM 730 O O . MET A 1 87 ? -13.059 -8.943 10.189 1.00 83.62 87 MET A O 1
ATOM 734 N N . ARG A 1 88 ? -15.177 -8.165 10.149 1.00 91.19 88 ARG A N 1
ATOM 735 C CA . ARG A 1 88 ? -14.876 -7.009 9.316 1.00 91.19 88 ARG A CA 1
ATOM 736 C C . ARG A 1 88 ? -14.406 -5.842 10.171 1.00 91.19 88 ARG A C 1
ATOM 738 O O . ARG A 1 88 ? -15.002 -5.527 11.199 1.00 91.19 88 ARG A O 1
ATOM 745 N N . GLN A 1 89 ? -13.355 -5.184 9.711 1.00 92.31 89 GLN A N 1
ATOM 746 C CA . GLN A 1 89 ? -12.682 -4.110 10.425 1.00 92.31 89 GLN A CA 1
ATOM 747 C C . GLN A 1 89 ? -12.221 -3.046 9.419 1.00 92.31 89 GLN A C 1
ATOM 749 O O . GLN A 1 89 ? -12.123 -3.305 8.216 1.00 92.31 89 GLN A O 1
ATOM 754 N N . SER A 1 90 ? -12.009 -1.818 9.895 1.00 95.62 90 SER A N 1
ATOM 755 C CA . SER A 1 90 ? -11.386 -0.770 9.081 1.00 95.62 90 SER A CA 1
ATOM 756 C C . SER A 1 90 ? -9.889 -0.707 9.361 1.00 95.62 90 SER A C 1
ATOM 758 O O . SER A 1 90 ? -9.480 -0.732 10.526 1.00 95.62 90 SER A O 1
ATOM 760 N N . TYR A 1 91 ? -9.097 -0.606 8.298 1.00 96.94 91 TYR A N 1
ATOM 761 C CA . TYR A 1 91 ? -7.641 -0.633 8.327 1.00 96.94 91 TYR A CA 1
ATOM 762 C C . TYR A 1 91 ? -7.066 0.616 7.675 1.00 96.94 91 TYR A C 1
ATOM 764 O O . TYR A 1 91 ? -7.572 1.062 6.647 1.00 96.94 91 TYR A O 1
ATOM 772 N N . ILE A 1 92 ? -5.993 1.148 8.248 1.00 97.69 92 ILE A N 1
ATOM 773 C CA . ILE A 1 92 ? -5.179 2.204 7.646 1.00 97.69 92 ILE A CA 1
ATOM 774 C C . ILE A 1 92 ? -3.820 1.596 7.334 1.00 97.69 92 ILE A C 1
ATOM 776 O O . ILE A 1 92 ? -3.099 1.214 8.250 1.00 97.69 92 ILE A O 1
ATOM 780 N N . PHE A 1 93 ? -3.476 1.521 6.056 1.00 97.25 93 PHE A N 1
ATOM 781 C CA . PHE A 1 93 ? -2.177 1.063 5.588 1.00 97.25 93 PHE A CA 1
ATOM 782 C C . PHE A 1 93 ? -1.303 2.270 5.285 1.00 97.25 93 PHE A C 1
ATOM 784 O O . PHE A 1 93 ? -1.750 3.227 4.649 1.00 97.25 93 PHE A O 1
ATOM 791 N N . MET A 1 94 ? -0.069 2.242 5.773 1.00 94.81 94 MET A N 1
ATOM 792 C CA . MET A 1 94 ? 0.902 3.309 5.561 1.00 94.81 94 MET A CA 1
ATOM 793 C C . MET A 1 94 ? 2.328 2.782 5.579 1.00 94.81 94 MET A C 1
ATOM 795 O O . MET A 1 94 ? 2.617 1.817 6.274 1.00 94.81 94 MET A O 1
ATOM 799 N N . ASN A 1 95 ? 3.229 3.400 4.825 1.00 91.88 95 ASN A N 1
ATOM 800 C CA . ASN A 1 95 ? 4.651 3.065 4.876 1.00 91.88 95 ASN A CA 1
ATOM 801 C C . ASN A 1 95 ? 5.502 4.246 5.370 1.00 91.88 95 ASN A C 1
ATOM 803 O O . ASN A 1 95 ? 5.025 5.372 5.561 1.00 91.88 95 ASN A O 1
ATOM 807 N N . ASP A 1 96 ? 6.785 3.974 5.567 1.00 88.31 96 ASP A N 1
ATOM 808 C CA . ASP A 1 96 ? 7.779 4.936 6.021 1.00 88.31 96 ASP A CA 1
ATOM 809 C C . ASP A 1 96 ? 7.980 6.128 5.090 1.00 88.31 96 ASP A C 1
ATOM 811 O O . ASP A 1 96 ? 8.347 7.195 5.584 1.00 88.31 96 ASP A O 1
ATOM 815 N N . THR A 1 97 ? 7.660 6.018 3.797 1.00 85.25 97 THR A N 1
ATOM 816 C CA . THR A 1 97 ? 7.801 7.131 2.847 1.00 85.25 97 THR A CA 1
ATOM 817 C C . THR A 1 97 ? 7.038 8.378 3.300 1.00 85.25 97 THR A C 1
ATOM 819 O O . THR A 1 97 ? 7.515 9.491 3.070 1.00 85.25 97 THR A O 1
ATOM 822 N N . LEU A 1 98 ? 5.933 8.213 4.045 1.00 86.31 98 LEU A N 1
ATOM 823 C CA . LEU A 1 98 ? 5.176 9.312 4.655 1.00 86.31 98 LEU A CA 1
ATOM 824 C C . LEU A 1 98 ? 5.992 10.146 5.653 1.00 86.31 98 LEU A C 1
ATOM 826 O O . LEU A 1 98 ? 5.697 11.332 5.845 1.00 86.31 98 LEU A O 1
ATOM 830 N N . PHE A 1 99 ? 6.988 9.540 6.300 1.00 82.50 99 PHE A N 1
ATOM 831 C CA . PHE A 1 99 ? 7.803 10.158 7.345 1.00 82.50 99 PHE A CA 1
ATOM 832 C C . PHE A 1 99 ? 9.268 10.381 6.941 1.00 82.50 99 PHE A C 1
ATOM 834 O O . PHE A 1 99 ? 9.861 11.333 7.449 1.00 82.50 99 PHE A O 1
ATOM 841 N N . SER A 1 100 ? 9.842 9.561 6.053 1.00 70.06 100 SER A N 1
ATOM 842 C CA . SER A 1 100 ? 11.272 9.568 5.705 1.00 70.06 100 SER A CA 1
ATOM 843 C C . SER A 1 100 ? 11.609 10.375 4.444 1.00 70.06 100 SER A C 1
ATOM 845 O O . SER A 1 100 ? 12.435 11.281 4.510 1.00 70.06 100 SER A O 1
ATOM 847 N N . HIS A 1 101 ? 10.967 10.088 3.305 1.00 57.22 101 HIS A N 1
ATOM 848 C CA . HIS A 1 101 ? 11.454 10.537 1.985 1.00 57.22 101 HIS A CA 1
ATOM 849 C C . HIS A 1 101 ? 10.447 11.334 1.146 1.00 57.22 101 HIS A C 1
ATOM 851 O O . HIS A 1 101 ? 10.832 12.004 0.192 1.00 57.22 101 HIS A O 1
ATOM 857 N N . GLY A 1 102 ? 9.166 11.323 1.505 1.00 57.69 102 GLY A N 1
ATOM 858 C CA . GLY A 1 102 ? 8.116 11.989 0.746 1.00 57.69 102 GLY A CA 1
ATOM 859 C C . GLY A 1 102 ? 6.934 12.282 1.646 1.00 57.69 102 GLY A C 1
ATOM 860 O O . GLY A 1 102 ? 5.930 11.573 1.629 1.00 57.69 102 GLY A O 1
ATOM 861 N N . LYS A 1 103 ? 7.042 13.348 2.449 1.00 75.56 103 LYS A N 1
ATOM 862 C CA . LYS A 1 103 ? 5.901 13.819 3.241 1.00 75.56 103 LYS A CA 1
ATOM 863 C C . LYS A 1 103 ? 4.710 14.002 2.301 1.00 75.56 103 LYS A C 1
ATOM 865 O O . LYS A 1 103 ? 4.889 14.507 1.193 1.00 75.56 103 LYS A O 1
ATOM 870 N N . LEU A 1 104 ? 3.500 13.684 2.771 1.00 84.69 104 LEU A N 1
ATOM 871 C CA . LEU A 1 104 ? 2.281 14.002 2.024 1.00 84.69 104 LEU A CA 1
ATOM 872 C C . LEU A 1 104 ? 2.359 15.428 1.475 1.00 84.69 104 LEU A C 1
ATOM 874 O O . LEU A 1 104 ? 2.653 16.369 2.235 1.00 84.69 104 LEU A O 1
ATOM 878 N N . ARG A 1 105 ? 2.081 15.573 0.174 1.00 85.56 105 ARG A N 1
ATOM 879 C CA . ARG A 1 105 ? 1.979 16.882 -0.481 1.00 85.56 105 ARG A CA 1
ATOM 880 C C . ARG A 1 105 ? 0.982 17.734 0.298 1.00 85.56 105 ARG A C 1
ATOM 882 O O . ARG A 1 105 ? 0.042 17.204 0.892 1.00 85.56 105 ARG A O 1
ATOM 889 N N . LYS A 1 106 ? 1.141 19.062 0.287 1.00 87.81 106 LYS A N 1
ATOM 890 C CA . LYS A 1 106 ? 0.230 19.968 1.019 1.00 87.81 106 LYS A CA 1
ATOM 891 C C . LYS A 1 106 ? -1.243 19.656 0.709 1.00 87.81 106 LYS A C 1
ATOM 893 O O . LYS A 1 106 ? -2.049 19.569 1.627 1.00 87.81 106 LYS A O 1
ATOM 898 N N . ILE A 1 107 ? -1.556 19.370 -0.556 1.00 88.44 107 ILE A N 1
ATOM 899 C CA . ILE A 1 107 ? -2.908 19.011 -0.993 1.00 88.44 107 ILE A CA 1
ATOM 900 C C . ILE A 1 107 ? -3.398 17.652 -0.463 1.00 88.44 107 ILE A C 1
ATOM 902 O O . ILE A 1 107 ? -4.549 17.522 -0.055 1.00 88.44 107 ILE A O 1
ATOM 906 N N . GLU A 1 108 ? -2.510 16.659 -0.379 1.00 91.69 108 GLU A N 1
ATOM 907 C CA . GLU A 1 108 ? -2.802 15.343 0.202 1.00 91.69 108 GLU A CA 1
ATOM 908 C C . GLU A 1 108 ? -3.102 15.458 1.698 1.00 91.69 108 GLU A C 1
ATOM 910 O O . GLU A 1 108 ? -4.019 14.806 2.195 1.00 91.69 108 GLU A O 1
ATOM 915 N N . ARG A 1 109 ? -2.388 16.342 2.409 1.00 91.44 109 ARG A N 1
ATOM 916 C CA . ARG A 1 109 ? -2.657 16.629 3.825 1.00 91.44 109 ARG A CA 1
ATOM 917 C C . ARG A 1 109 ? -4.027 17.257 4.033 1.00 91.44 109 ARG A C 1
ATOM 919 O O . ARG A 1 109 ? -4.713 16.862 4.965 1.00 91.44 109 ARG A O 1
ATOM 926 N N . LEU A 1 110 ? -4.431 18.203 3.184 1.00 92.94 110 LEU A N 1
ATOM 927 C CA . LEU A 1 110 ? -5.766 18.807 3.265 1.00 92.94 110 LEU A CA 1
ATOM 928 C C . LEU A 1 110 ? -6.854 17.751 3.054 1.00 92.94 110 LEU A C 1
ATOM 930 O O . LEU A 1 110 ? -7.769 17.649 3.871 1.00 92.94 110 LEU A O 1
ATOM 934 N N . GLY A 1 111 ? -6.701 16.920 2.017 1.00 94.88 111 GLY A N 1
ATOM 935 C CA . GLY A 1 111 ? -7.629 15.826 1.739 1.00 94.88 111 GLY A CA 1
ATOM 936 C C . GLY A 1 111 ? -7.738 14.832 2.895 1.00 94.88 111 GLY A C 1
ATOM 937 O O . GLY A 1 111 ? -8.842 14.475 3.307 1.00 94.88 111 GLY A O 1
ATOM 938 N N . LEU A 1 112 ? -6.599 14.438 3.474 1.00 95.38 112 LEU A N 1
ATOM 939 C CA . LEU A 1 112 ? -6.569 13.554 4.635 1.00 95.38 112 LEU A CA 1
ATOM 940 C C . LEU A 1 112 ? -7.204 14.203 5.871 1.00 95.38 112 LEU A C 1
ATOM 942 O O . LEU A 1 112 ? -7.988 13.554 6.554 1.00 95.38 112 LEU A O 1
ATOM 946 N N . THR A 1 113 ? -6.901 15.468 6.170 1.00 94.62 113 THR A N 1
ATOM 947 C CA . THR A 1 113 ? -7.473 16.180 7.324 1.00 94.62 113 THR A CA 1
ATOM 948 C C . THR A 1 113 ? -8.992 16.269 7.232 1.00 94.62 113 THR A C 1
ATOM 950 O O . THR A 1 113 ? -9.675 15.947 8.202 1.00 94.62 113 THR A O 1
ATOM 953 N N . GLU A 1 114 ? -9.537 16.634 6.069 1.00 94.75 114 GLU A N 1
ATOM 954 C CA . GLU A 1 114 ? -10.988 16.685 5.876 1.00 94.75 114 GLU A CA 1
ATOM 955 C C . GLU A 1 114 ? -11.625 15.295 6.029 1.00 94.75 114 GLU A C 1
ATOM 957 O O . GLU A 1 114 ? -12.656 15.154 6.688 1.00 94.75 114 GLU A O 1
ATOM 962 N N . TRP A 1 115 ? -10.994 14.250 5.485 1.00 95.50 115 TRP A N 1
ATOM 963 C CA . TRP A 1 115 ? -11.463 12.875 5.663 1.00 95.50 115 TRP A CA 1
ATOM 964 C C . TRP A 1 115 ? -11.431 12.421 7.130 1.00 95.50 115 TRP A C 1
ATOM 966 O O . TRP A 1 115 ? -12.390 11.795 7.591 1.00 95.50 115 TRP A O 1
ATOM 976 N N . LYS A 1 116 ? -10.381 12.773 7.889 1.00 95.19 116 LYS A N 1
ATOM 977 C CA . LYS A 1 116 ? -10.286 12.462 9.323 1.00 95.19 116 LYS A CA 1
ATOM 978 C C . LYS A 1 116 ? -11.437 13.089 10.098 1.00 95.19 116 LYS A C 1
ATOM 980 O O . LYS A 1 116 ? -12.112 12.388 10.842 1.00 95.19 116 LYS A O 1
ATOM 985 N N . LEU A 1 117 ? -11.698 14.378 9.869 1.00 92.88 117 LEU A N 1
ATOM 986 C CA . LEU A 1 117 ? -12.807 15.094 10.502 1.00 92.88 117 LEU A CA 1
ATOM 987 C C . LEU A 1 117 ? -14.151 14.442 10.169 1.00 92.88 117 LEU A C 1
ATOM 989 O O . LEU A 1 117 ? -14.929 14.151 11.071 1.00 92.88 117 LEU A O 1
ATOM 993 N N . ARG A 1 118 ? -14.405 14.120 8.894 1.00 91.12 118 ARG A N 1
ATOM 994 C CA . ARG A 1 118 ? -15.638 13.419 8.495 1.00 91.12 118 ARG A CA 1
ATOM 995 C C . ARG A 1 118 ? -15.778 12.053 9.171 1.00 91.12 118 ARG A C 1
ATOM 997 O O . ARG A 1 118 ? -16.879 11.692 9.570 1.00 91.12 118 ARG A O 1
ATOM 1004 N N . SER A 1 119 ? -14.681 11.319 9.337 1.00 90.81 119 SER A N 1
ATOM 1005 C CA . SER A 1 119 ? -14.680 9.988 9.960 1.00 90.81 119 SER A CA 1
ATOM 1006 C C . SER A 1 119 ? -15.004 9.999 11.459 1.00 90.81 119 SER A C 1
ATOM 1008 O O . SER A 1 119 ? -15.386 8.956 11.995 1.00 90.81 119 SER A O 1
ATOM 1010 N N . LEU A 1 120 ? -14.889 11.152 12.131 1.00 88.19 120 LEU A N 1
ATOM 1011 C CA . LEU A 1 120 ? -15.364 11.328 13.510 1.00 88.19 120 LEU A CA 1
ATOM 1012 C C . LEU A 1 120 ? -16.888 11.319 13.576 1.00 88.19 120 LEU A C 1
ATOM 1014 O O . LEU A 1 120 ? -17.471 10.674 14.444 1.00 88.19 120 LEU A O 1
ATOM 1018 N N . PHE A 1 121 ? -17.527 12.005 12.630 1.00 87.62 121 PHE A N 1
ATOM 1019 C CA . PHE A 1 121 ? -18.971 12.220 12.638 1.00 87.62 121 PHE A CA 1
ATOM 1020 C C . PHE A 1 121 ? -19.742 11.133 11.880 1.00 87.62 121 PHE A C 1
ATOM 1022 O O . PHE A 1 121 ? -20.896 10.864 12.201 1.00 87.62 121 PHE A O 1
ATOM 1029 N N . PHE A 1 122 ? -19.113 10.462 10.908 1.00 86.38 122 PHE A N 1
ATOM 1030 C CA . PHE A 1 122 ? -19.785 9.496 10.039 1.00 86.38 122 PHE A CA 1
ATOM 1031 C C . PHE A 1 122 ? -19.123 8.118 10.068 1.00 86.38 122 PHE A C 1
ATOM 1033 O O . PHE A 1 122 ? -17.958 7.939 9.705 1.00 86.38 122 PHE A O 1
ATOM 1040 N N . LYS A 1 123 ? -19.909 7.105 10.451 1.00 86.38 123 LYS A N 1
ATOM 1041 C CA . LYS A 1 123 ? -19.490 5.702 10.385 1.00 86.38 123 LYS A CA 1
ATOM 1042 C C . LYS A 1 123 ? -19.648 5.176 8.959 1.00 86.38 123 LYS A C 1
ATOM 1044 O O . LYS A 1 123 ? -20.749 5.186 8.411 1.00 86.38 123 LYS A O 1
ATOM 1049 N N . ILE A 1 124 ? -18.567 4.656 8.392 1.00 86.44 124 ILE A N 1
ATOM 1050 C CA . ILE A 1 124 ? -18.579 4.013 7.080 1.00 86.44 124 ILE A CA 1
ATOM 1051 C C . ILE A 1 124 ? -18.908 2.536 7.297 1.00 86.44 124 ILE A C 1
ATOM 1053 O O . ILE A 1 124 ? -18.133 1.794 7.896 1.00 86.44 124 ILE A O 1
ATOM 1057 N N . LYS A 1 125 ? -20.095 2.119 6.847 1.00 87.62 125 LYS A N 1
ATOM 1058 C CA . LYS A 1 125 ? -20.579 0.735 6.997 1.00 87.62 125 LYS A CA 1
ATOM 1059 C C . LYS A 1 125 ? -20.328 -0.129 5.762 1.00 87.62 125 LYS A C 1
ATOM 1061 O O . LYS A 1 125 ? -20.332 -1.349 5.867 1.00 87.62 125 LYS A O 1
ATOM 1066 N N . ASN A 1 126 ? -20.125 0.480 4.599 1.00 92.25 126 ASN A N 1
ATOM 1067 C CA . ASN A 1 126 ? -19.957 -0.254 3.350 1.00 92.25 126 ASN A CA 1
ATOM 1068 C C . ASN A 1 126 ? -18.495 -0.635 3.130 1.00 92.25 126 ASN A C 1
ATOM 1070 O O . ASN A 1 126 ? -17.592 0.027 3.639 1.00 92.25 126 ASN A O 1
ATOM 1074 N N . LYS A 1 127 ? -18.282 -1.703 2.355 1.00 94.25 127 LYS A N 1
ATOM 1075 C CA . LYS A 1 127 ? -16.953 -2.069 1.873 1.00 94.25 127 LYS A CA 1
ATOM 1076 C C . LYS A 1 127 ? -16.493 -1.025 0.863 1.00 94.25 127 LYS A C 1
ATOM 1078 O O . LYS A 1 127 ? -17.057 -0.919 -0.225 1.00 94.25 127 LYS A O 1
ATOM 1083 N N . GLU A 1 128 ? -15.480 -0.257 1.228 1.00 95.69 128 GLU A N 1
ATOM 1084 C CA . GLU A 1 128 ? -14.905 0.767 0.357 1.00 95.69 128 GLU A CA 1
ATOM 1085 C C . GLU A 1 128 ? -13.413 0.961 0.633 1.00 95.69 128 GLU A C 1
ATOM 1087 O O . GLU A 1 128 ? -12.893 0.539 1.671 1.00 95.69 128 GLU A O 1
ATOM 1092 N N . ILE A 1 129 ? -12.725 1.571 -0.330 1.00 96.75 129 ILE A N 1
ATOM 1093 C CA . ILE A 1 129 ? -11.317 1.956 -0.230 1.00 96.75 129 ILE A CA 1
ATOM 1094 C C . ILE A 1 129 ? -11.162 3.461 -0.421 1.00 96.75 129 ILE A C 1
ATOM 1096 O O . ILE A 1 129 ? -11.754 4.054 -1.327 1.00 96.75 129 ILE A O 1
ATOM 1100 N N . HIS A 1 130 ? -10.337 4.073 0.424 1.00 96.88 130 HIS A N 1
ATOM 1101 C CA . HIS A 1 130 ? -9.927 5.468 0.306 1.00 96.88 130 HIS A CA 1
ATOM 1102 C C . HIS A 1 130 ? -8.414 5.554 0.173 1.00 96.88 130 HIS A C 1
ATOM 1104 O O . HIS A 1 130 ? -7.690 4.740 0.730 1.00 96.88 130 HIS A O 1
ATOM 1110 N N . GLY A 1 131 ? -7.915 6.555 -0.535 1.00 95.88 131 GLY A N 1
ATOM 1111 C CA . GLY A 1 131 ? -6.475 6.743 -0.686 1.00 95.88 131 GLY A CA 1
ATOM 1112 C C . GLY A 1 131 ? -6.140 7.884 -1.628 1.00 95.88 131 GLY A C 1
ATOM 1113 O O . GLY A 1 131 ? -7.006 8.685 -2.001 1.00 95.88 131 GLY A O 1
ATOM 1114 N N . PHE A 1 132 ? -4.876 7.958 -2.023 1.00 93.25 132 PHE A N 1
ATOM 1115 C CA . PHE A 1 132 ? -4.428 8.902 -3.042 1.00 93.25 132 PHE A CA 1
ATOM 1116 C C . PHE A 1 132 ? -4.438 8.237 -4.412 1.00 93.25 132 PHE A C 1
ATOM 1118 O O . PHE A 1 132 ? -4.057 7.078 -4.558 1.00 93.25 132 PHE A O 1
ATOM 1125 N N . TRP A 1 133 ? -4.900 8.990 -5.407 1.00 91.81 133 TRP A N 1
ATOM 1126 C CA . TRP A 1 133 ? -4.962 8.534 -6.788 1.00 91.81 133 TRP A CA 1
ATOM 1127 C C . TRP A 1 133 ? -3.818 9.183 -7.549 1.00 91.81 133 TRP A C 1
ATOM 1129 O O . TRP A 1 133 ? -3.716 10.408 -7.578 1.00 91.81 133 TRP A O 1
ATOM 1139 N N . HIS A 1 134 ? -2.929 8.371 -8.102 1.00 89.38 134 HIS A N 1
ATOM 1140 C CA . HIS A 1 134 ? -1.759 8.829 -8.832 1.00 89.38 134 HIS A CA 1
ATOM 1141 C C . HIS A 1 134 ? -1.955 8.591 -10.325 1.00 89.38 134 HIS A C 1
ATOM 1143 O O . HIS A 1 134 ? -2.500 7.575 -10.749 1.00 89.38 134 HIS A O 1
ATOM 1149 N N . LYS A 1 135 ? -1.496 9.546 -11.130 1.00 88.12 135 LYS A N 1
ATOM 1150 C CA . LYS A 1 135 ? -1.413 9.429 -12.584 1.00 88.12 135 LYS A CA 1
ATOM 1151 C C . LYS A 1 135 ? 0.044 9.589 -12.981 1.00 88.12 135 LYS A C 1
ATOM 1153 O O . LYS A 1 135 ? 0.747 10.424 -12.419 1.00 88.12 135 LYS A O 1
ATOM 1158 N N . SER A 1 136 ? 0.471 8.800 -13.954 1.00 84.19 136 SER A N 1
ATOM 1159 C CA . SER A 1 136 ? 1.818 8.852 -14.509 1.00 84.19 136 SER A CA 1
ATOM 1160 C C . SER A 1 136 ? 1.727 8.990 -16.020 1.00 84.19 136 SER A C 1
ATOM 1162 O O . SER A 1 136 ? 0.891 8.342 -16.654 1.00 84.19 136 SER A O 1
ATOM 1164 N N . ILE A 1 137 ? 2.582 9.832 -16.603 1.00 84.69 137 ILE A N 1
ATOM 1165 C CA . ILE A 1 137 ? 2.664 9.977 -18.059 1.00 84.69 137 ILE A CA 1
ATOM 1166 C C . ILE A 1 137 ? 3.068 8.656 -18.727 1.00 84.69 137 ILE A C 1
ATOM 1168 O O . ILE A 1 137 ? 2.521 8.322 -19.775 1.00 84.69 137 ILE A O 1
ATOM 1172 N N . TYR A 1 138 ? 3.911 7.855 -18.067 1.00 85.06 138 TYR A N 1
ATOM 1173 C CA . TYR A 1 138 ? 4.355 6.553 -18.570 1.00 85.06 138 TYR A CA 1
ATOM 1174 C C . TYR A 1 138 ? 3.242 5.491 -18.594 1.00 85.06 138 TYR A C 1
ATOM 1176 O O . TYR A 1 138 ? 3.397 4.466 -19.246 1.00 85.06 138 TYR A O 1
ATOM 1184 N N . LEU A 1 139 ? 2.110 5.722 -17.914 1.00 90.12 139 LEU A N 1
ATOM 1185 C CA . LEU A 1 139 ? 0.976 4.788 -17.878 1.00 90.12 139 LEU A CA 1
ATOM 1186 C C . LEU A 1 139 ? -0.134 5.125 -18.885 1.00 90.12 139 LEU A C 1
ATOM 1188 O O . LEU A 1 139 ? -1.114 4.393 -18.973 1.00 90.12 139 LEU A O 1
ATOM 1192 N N . ARG A 1 140 ? -0.025 6.219 -19.654 1.00 88.69 140 ARG A N 1
ATOM 1193 C CA . ARG A 1 140 ? -1.115 6.694 -20.535 1.00 88.69 140 ARG A CA 1
ATOM 1194 C C . ARG A 1 140 ? -1.541 5.686 -21.601 1.00 88.69 140 ARG A C 1
ATOM 1196 O O . ARG A 1 140 ? -2.695 5.705 -22.025 1.00 88.69 140 ARG A O 1
ATOM 1203 N N . GLU A 1 141 ? -0.630 4.814 -22.012 1.00 90.88 141 GLU A N 1
ATOM 1204 C CA . GLU A 1 141 ? -0.891 3.803 -23.035 1.00 90.88 141 GLU A CA 1
ATOM 1205 C C . GLU A 1 141 ? -1.175 2.411 -22.459 1.00 90.88 141 GLU A C 1
ATOM 1207 O O . GLU A 1 141 ? -1.435 1.484 -23.220 1.00 90.88 141 GLU A O 1
ATOM 1212 N N . THR A 1 142 ? -1.158 2.253 -21.135 1.00 93.00 142 THR A N 1
ATOM 1213 C CA . THR A 1 142 ? -1.378 0.963 -20.475 1.00 93.00 142 THR A CA 1
ATOM 1214 C C . THR A 1 142 ? -2.829 0.805 -20.016 1.00 93.00 142 THR A C 1
ATOM 1216 O O . THR A 1 142 ? -3.665 1.713 -20.109 1.00 93.00 142 THR A O 1
ATOM 1219 N N . GLU A 1 143 ? -3.137 -0.361 -19.462 1.00 92.12 143 GLU A N 1
ATOM 1220 C CA . GLU A 1 143 ? -4.392 -0.691 -18.790 1.00 92.12 143 GLU A CA 1
ATOM 1221 C C . GLU A 1 143 ? -4.699 0.280 -17.631 1.00 92.12 143 GLU A C 1
ATOM 1223 O O . GLU A 1 143 ? -5.860 0.487 -17.283 1.00 92.12 143 GLU A O 1
ATOM 1228 N N . LEU A 1 144 ? -3.674 0.951 -17.087 1.00 93.12 144 LEU A N 1
ATOM 1229 C CA . LEU A 1 144 ? -3.769 1.918 -15.990 1.00 93.12 144 LEU A CA 1
ATOM 1230 C C . LEU A 1 144 ? -3.758 3.379 -16.449 1.00 93.12 144 LEU A C 1
ATOM 1232 O O . LEU A 1 144 ? -3.464 4.277 -15.660 1.00 93.12 144 LEU A O 1
ATOM 1236 N N . LYS A 1 145 ? -4.153 3.664 -17.695 1.00 92.31 145 LYS A N 1
ATOM 1237 C CA . LYS A 1 145 ? -4.238 5.038 -18.230 1.00 92.31 145 LYS A CA 1
ATOM 1238 C C . LYS A 1 145 ? -5.056 6.018 -17.382 1.00 92.31 145 LYS A C 1
ATOM 1240 O O . LYS A 1 145 ? -4.855 7.227 -17.459 1.00 92.31 145 LYS A O 1
ATOM 1245 N N . LYS A 1 146 ? -5.993 5.516 -16.567 1.00 90.62 146 LYS A N 1
ATOM 1246 C CA . LYS A 1 146 ? -6.803 6.335 -15.649 1.00 90.62 146 LYS A CA 1
ATOM 1247 C C . LYS A 1 146 ? -6.063 6.705 -14.358 1.00 90.62 146 LYS A C 1
ATOM 1249 O O . LYS A 1 146 ? -6.537 7.585 -13.641 1.00 90.62 146 LYS A O 1
ATOM 1254 N N . GLY A 1 147 ? -4.922 6.081 -14.078 1.00 92.25 147 GLY A N 1
ATOM 1255 C CA . GLY A 1 147 ? -4.168 6.174 -12.832 1.00 92.25 147 GLY A CA 1
ATOM 1256 C C . GLY A 1 147 ? -4.361 4.953 -11.932 1.00 92.25 147 GLY A C 1
ATOM 1257 O O . GLY A 1 147 ? -5.009 3.980 -12.315 1.00 92.25 147 GLY A O 1
ATOM 1258 N N . TYR A 1 148 ? -3.790 5.020 -10.732 1.00 94.12 148 TYR A N 1
ATOM 1259 C CA . TYR A 1 148 ? -3.767 3.925 -9.766 1.00 94.12 148 TYR A CA 1
ATOM 1260 C C . TYR A 1 148 ? -3.810 4.433 -8.315 1.00 94.12 148 TYR A C 1
ATOM 1262 O O . TYR A 1 148 ? -3.503 5.595 -8.030 1.00 94.12 148 TYR A O 1
ATOM 1270 N N . PHE A 1 149 ? -4.209 3.564 -7.386 1.00 92.25 149 PHE A N 1
ATOM 1271 C CA . PHE A 1 149 ? -4.089 3.802 -5.949 1.00 92.25 149 PHE A CA 1
ATOM 1272 C C . PHE A 1 149 ? -2.646 3.688 -5.499 1.00 92.25 149 PHE A C 1
ATOM 1274 O O . PHE A 1 149 ? -2.010 2.661 -5.708 1.00 92.25 149 PHE A O 1
ATOM 1281 N N . ASN A 1 150 ? -2.163 4.725 -4.826 1.00 90.25 150 ASN A N 1
ATOM 1282 C CA . ASN A 1 150 ? -0.821 4.700 -4.285 1.00 90.25 150 ASN A CA 1
ATOM 1283 C C . ASN A 1 150 ? -0.758 3.904 -2.972 1.00 90.25 150 ASN A C 1
ATOM 1285 O O . ASN A 1 150 ? -1.559 4.133 -2.061 1.00 90.25 150 ASN A O 1
ATOM 1289 N N . SER A 1 151 ? 0.218 3.009 -2.860 1.00 89.56 151 SER A N 1
ATOM 1290 C CA . SER A 1 151 ? 0.388 2.111 -1.717 1.00 89.56 151 SER A CA 1
ATOM 1291 C C . SER A 1 151 ? 0.954 2.794 -0.475 1.00 89.56 151 SER A C 1
ATOM 1293 O O . SER A 1 151 ? 0.760 2.273 0.620 1.00 89.56 151 SER A O 1
ATOM 1295 N N . LYS A 1 152 ? 1.543 3.999 -0.591 1.00 91.06 152 LYS A N 1
ATOM 1296 C CA . LYS A 1 152 ? 2.080 4.751 0.565 1.00 91.06 152 LYS A CA 1
ATOM 1297 C C . LYS A 1 152 ? 1.057 4.980 1.665 1.00 91.06 152 LYS A C 1
ATOM 1299 O O . LYS A 1 152 ? 1.419 5.137 2.831 1.00 91.06 152 LYS A O 1
ATOM 1304 N N . PHE A 1 153 ? -0.205 5.121 1.267 1.00 94.00 153 PHE A N 1
ATOM 1305 C CA . PHE A 1 153 ? -1.315 5.387 2.156 1.00 94.00 153 PHE A CA 1
ATOM 1306 C C . PHE A 1 153 ? -2.633 5.008 1.489 1.00 94.00 153 PHE A C 1
ATOM 1308 O O . PHE A 1 153 ? -3.051 5.632 0.507 1.00 94.00 153 PHE A O 1
ATOM 1315 N N . PHE A 1 154 ? -3.337 4.062 2.096 1.00 96.00 154 PHE A N 1
ATOM 1316 C CA . PHE A 1 154 ? -4.712 3.743 1.744 1.00 96.00 154 PHE A CA 1
ATOM 1317 C C . PHE A 1 154 ? -5.468 3.213 2.961 1.00 96.00 154 PHE A C 1
ATOM 1319 O O . PHE A 1 154 ? -4.892 2.769 3.952 1.00 96.00 154 PHE A O 1
ATOM 1326 N N . ILE A 1 155 ? -6.788 3.299 2.899 1.00 97.06 155 ILE A N 1
ATOM 1327 C CA . ILE A 1 155 ? -7.699 2.932 3.973 1.00 97.06 155 ILE A CA 1
ATOM 1328 C C . ILE A 1 155 ? -8.699 1.937 3.408 1.00 97.06 155 ILE A C 1
ATOM 1330 O O . ILE A 1 155 ? -9.346 2.211 2.398 1.00 97.06 155 ILE A O 1
ATOM 1334 N N . LEU A 1 156 ? -8.857 0.806 4.082 1.00 97.00 156 LEU A N 1
ATOM 1335 C CA . LEU A 1 156 ? -9.854 -0.209 3.763 1.00 97.00 156 LEU A CA 1
ATOM 1336 C C . LEU A 1 156 ? -10.956 -0.160 4.823 1.00 97.00 156 LEU A C 1
ATOM 1338 O O . LEU A 1 156 ? -10.673 -0.370 5.997 1.00 97.00 156 LEU A O 1
ATOM 1342 N N . HIS A 1 157 ? -12.207 0.098 4.441 1.00 96.19 157 HIS A N 1
ATOM 1343 C CA . HIS A 1 157 ? -13.345 0.108 5.369 1.00 96.19 157 HIS A CA 1
ATOM 1344 C C . HIS A 1 157 ? -14.177 -1.161 5.289 1.00 96.19 157 HIS A C 1
ATOM 1346 O O . HIS A 1 157 ? -14.601 -1.543 4.202 1.00 96.19 157 HIS A O 1
ATOM 1352 N N . ASN A 1 158 ? -14.461 -1.765 6.444 1.00 94.38 158 ASN A N 1
ATOM 1353 C CA . ASN A 1 158 ? -15.323 -2.943 6.566 1.00 94.38 158 ASN A CA 1
ATOM 1354 C C . ASN A 1 158 ? -14.824 -4.170 5.768 1.00 94.38 158 ASN A C 1
ATOM 1356 O O . ASN A 1 158 ? -15.605 -4.820 5.074 1.00 94.38 158 ASN A O 1
ATOM 1360 N N . TRP A 1 159 ? -13.529 -4.486 5.876 1.00 94.88 159 TRP A N 1
ATOM 1361 C CA . TRP A 1 159 ? -12.893 -5.639 5.220 1.00 94.88 159 TRP A CA 1
ATOM 1362 C C . TRP A 1 159 ? -12.597 -6.756 6.218 1.00 94.88 159 TRP A C 1
ATOM 1364 O O . TRP A 1 159 ? -12.234 -6.477 7.361 1.00 94.88 159 TRP A O 1
ATOM 1374 N N . ASN A 1 160 ? -12.728 -8.013 5.794 1.00 93.19 160 ASN A N 1
ATOM 1375 C CA . ASN A 1 160 ? -12.249 -9.172 6.553 1.00 93.19 160 ASN A CA 1
ATOM 1376 C C . ASN A 1 160 ? -10.859 -9.634 6.073 1.00 93.19 160 ASN A C 1
ATOM 1378 O O . ASN A 1 160 ? -10.354 -9.183 5.042 1.00 93.19 160 ASN A O 1
ATOM 1382 N N . PHE A 1 161 ? -10.241 -10.565 6.809 1.00 91.81 161 PHE A N 1
ATOM 1383 C CA . PHE A 1 161 ? -8.897 -11.046 6.482 1.00 91.81 161 PHE A CA 1
ATOM 1384 C C . PHE A 1 161 ? -8.802 -11.673 5.090 1.00 91.81 161 PHE A C 1
ATOM 1386 O O . PHE A 1 161 ? -7.868 -11.379 4.355 1.00 91.81 161 PHE A O 1
ATOM 1393 N N . THR A 1 162 ? -9.762 -12.517 4.706 1.00 92.50 162 THR A N 1
ATOM 1394 C CA . THR A 1 162 ? -9.760 -13.187 3.397 1.00 92.50 162 THR A CA 1
ATOM 1395 C C . THR A 1 162 ? -9.761 -12.183 2.252 1.00 92.50 162 THR A C 1
ATOM 1397 O O . THR A 1 162 ? -8.963 -12.313 1.331 1.00 92.50 162 THR A O 1
ATOM 1400 N N . GLU A 1 163 ? -10.575 -11.136 2.350 1.00 94.25 163 GLU A N 1
ATOM 1401 C CA . GLU A 1 163 ? -10.618 -10.069 1.353 1.00 94.25 163 GLU A CA 1
ATOM 1402 C C . GLU A 1 163 ? -9.310 -9.266 1.319 1.00 94.25 163 GLU A C 1
ATOM 1404 O O . GLU A 1 163 ? -8.848 -8.892 0.242 1.00 94.25 163 GLU A O 1
ATOM 1409 N N . ILE A 1 164 ? -8.689 -9.031 2.482 1.00 94.12 164 ILE A N 1
ATOM 1410 C CA . ILE A 1 164 ? -7.386 -8.360 2.572 1.00 94.12 164 ILE A CA 1
ATOM 1411 C C . ILE A 1 164 ? -6.289 -9.206 1.916 1.00 94.12 164 ILE A C 1
ATOM 1413 O O . ILE A 1 164 ? -5.473 -8.672 1.168 1.00 94.12 164 ILE A O 1
ATOM 1417 N N . LYS A 1 165 ? -6.289 -10.528 2.125 1.00 92.19 165 LYS A N 1
ATOM 1418 C CA . LYS A 1 165 ? -5.357 -11.436 1.440 1.00 92.19 165 LYS A CA 1
ATOM 1419 C C . LYS A 1 165 ? -5.497 -11.332 -0.080 1.00 92.19 165 LYS A C 1
ATOM 1421 O O . LYS A 1 165 ? -4.487 -11.306 -0.773 1.00 92.19 165 LYS A O 1
ATOM 1426 N N . SER A 1 166 ? -6.724 -11.225 -0.593 1.00 94.12 166 SER A N 1
ATOM 1427 C CA . SER A 1 166 ? -6.982 -11.112 -2.033 1.00 94.12 166 SER A CA 1
ATOM 1428 C C . SER A 1 166 ? -6.521 -9.781 -2.636 1.00 94.12 166 SER A C 1
ATOM 1430 O O . SER A 1 166 ? -5.920 -9.792 -3.707 1.00 94.12 166 SER A O 1
ATOM 1432 N N . ILE A 1 167 ? -6.756 -8.643 -1.968 1.00 94.56 167 ILE A N 1
ATOM 1433 C CA . ILE A 1 167 ? -6.306 -7.326 -2.468 1.00 94.56 167 ILE A CA 1
ATOM 1434 C C . ILE A 1 167 ? -4.793 -7.123 -2.300 1.00 94.56 167 ILE A C 1
ATOM 1436 O O . ILE A 1 167 ? -4.176 -6.469 -3.134 1.00 94.56 167 ILE A O 1
ATOM 1440 N N . LEU A 1 168 ? -4.187 -7.699 -1.254 1.00 92.25 168 LEU A N 1
ATOM 1441 C CA . LEU A 1 168 ? -2.741 -7.644 -1.028 1.00 92.25 168 LEU A CA 1
ATOM 1442 C C . LEU A 1 168 ? -1.966 -8.740 -1.751 1.00 92.25 168 LEU A C 1
ATOM 1444 O O . LEU A 1 168 ? -0.757 -8.668 -1.715 1.00 92.25 168 LEU A O 1
ATOM 1448 N N . ASN A 1 169 ? -2.594 -9.765 -2.329 1.00 89.69 169 ASN A N 1
ATOM 1449 C CA . ASN A 1 169 ? -2.026 -10.762 -3.252 1.00 89.69 169 ASN A CA 1
ATOM 1450 C C . ASN A 1 169 ? -0.512 -11.087 -3.123 1.00 89.69 169 ASN A C 1
ATOM 1452 O O . ASN A 1 169 ? 0.214 -11.042 -4.115 1.00 89.69 169 ASN A O 1
ATOM 1456 N N . LEU A 1 170 ? -0.021 -11.396 -1.913 1.00 84.81 170 LEU A N 1
ATOM 1457 C CA . LEU A 1 170 ? 1.418 -11.361 -1.595 1.00 84.81 170 LEU A CA 1
ATOM 1458 C C . LEU A 1 170 ? 2.294 -12.261 -2.484 1.00 84.81 170 LEU A C 1
ATOM 1460 O O . LEU A 1 170 ? 3.431 -11.910 -2.779 1.00 84.81 170 LEU A O 1
ATOM 1464 N N . ASN A 1 171 ? 1.742 -13.391 -2.929 1.00 84.25 171 ASN A N 1
ATOM 1465 C CA . ASN A 1 171 ? 2.446 -14.400 -3.725 1.00 84.25 171 ASN A CA 1
ATOM 1466 C C . ASN A 1 171 ? 1.819 -14.625 -5.109 1.00 84.25 171 ASN A C 1
ATOM 1468 O O . ASN A 1 171 ? 2.240 -15.526 -5.825 1.00 84.25 171 ASN A O 1
ATOM 1472 N N . GLY A 1 172 ? 0.794 -13.854 -5.483 1.00 88.06 172 GLY A N 1
ATOM 1473 C CA . GLY A 1 172 ? 0.130 -14.011 -6.780 1.00 88.06 172 GLY A CA 1
ATOM 1474 C C . GLY A 1 172 ? 0.628 -13.046 -7.850 1.00 88.06 172 GLY A C 1
ATOM 1475 O O . GLY A 1 172 ? 0.083 -13.055 -8.948 1.00 88.06 172 GLY A O 1
ATOM 1476 N N . VAL A 1 173 ? 1.633 -12.217 -7.549 1.00 90.44 173 VAL A N 1
ATOM 1477 C CA . VAL A 1 173 ? 2.296 -11.340 -8.521 1.00 90.44 173 VAL A CA 1
ATOM 1478 C C . VAL A 1 173 ? 3.670 -11.914 -8.847 1.00 90.44 173 VAL A C 1
ATOM 1480 O O . VAL A 1 173 ? 4.578 -11.883 -8.019 1.00 90.44 173 VAL A O 1
ATOM 1483 N N . ALA A 1 174 ? 3.823 -12.422 -10.066 1.00 91.50 174 ALA A N 1
ATOM 1484 C CA . ALA A 1 174 ? 5.074 -12.949 -10.588 1.00 91.50 174 ALA A CA 1
ATOM 1485 C C . ALA A 1 174 ? 5.594 -12.032 -11.695 1.00 91.50 174 ALA A C 1
ATOM 1487 O O . ALA A 1 174 ? 4.841 -11.652 -12.593 1.00 91.50 174 ALA A O 1
ATOM 1488 N N . VAL A 1 175 ? 6.881 -11.689 -11.624 1.00 93.19 175 VAL A N 1
ATOM 1489 C CA . VAL A 1 175 ? 7.571 -10.885 -12.637 1.00 93.19 175 VAL A CA 1
ATOM 1490 C C . VAL A 1 175 ? 8.877 -11.567 -13.010 1.00 93.19 175 VAL A C 1
ATOM 1492 O O . VAL A 1 175 ? 9.615 -12.024 -12.137 1.00 93.19 175 VAL A O 1
ATOM 1495 N N . THR A 1 176 ? 9.179 -11.605 -14.302 1.00 94.31 176 THR A N 1
ATOM 1496 C CA . THR A 1 176 ? 10.473 -12.034 -14.834 1.00 94.31 176 THR A CA 1
ATOM 1497 C C . THR A 1 176 ? 10.996 -11.002 -15.833 1.00 94.31 176 THR A C 1
ATOM 1499 O O . THR A 1 176 ? 10.270 -10.100 -16.254 1.00 94.31 176 THR A O 1
ATOM 1502 N N . ILE A 1 177 ? 12.288 -11.087 -16.158 1.00 92.38 177 ILE A N 1
ATOM 1503 C CA . ILE A 1 177 ? 12.919 -10.259 -17.189 1.00 92.38 177 ILE A CA 1
ATOM 1504 C C . ILE A 1 177 ? 13.624 -11.202 -18.157 1.00 92.38 177 ILE A C 1
ATOM 1506 O O . ILE A 1 177 ? 14.522 -11.945 -17.736 1.00 92.38 177 ILE A O 1
ATOM 1510 N N . ASN A 1 178 ? 13.229 -11.171 -19.425 1.00 87.06 178 ASN A N 1
ATOM 1511 C CA . ASN A 1 178 ? 13.866 -11.976 -20.461 1.00 87.06 178 ASN A CA 1
ATOM 1512 C C . ASN A 1 178 ? 15.172 -11.328 -20.964 1.00 87.06 178 ASN A C 1
ATOM 1514 O O . ASN A 1 178 ? 15.594 -10.272 -20.483 1.00 87.06 178 ASN A O 1
ATOM 1518 N N . ASP A 1 179 ? 15.846 -11.980 -21.908 1.00 78.25 179 ASP A N 1
ATOM 1519 C CA . ASP A 1 179 ? 17.178 -11.559 -22.364 1.00 78.25 179 ASP A CA 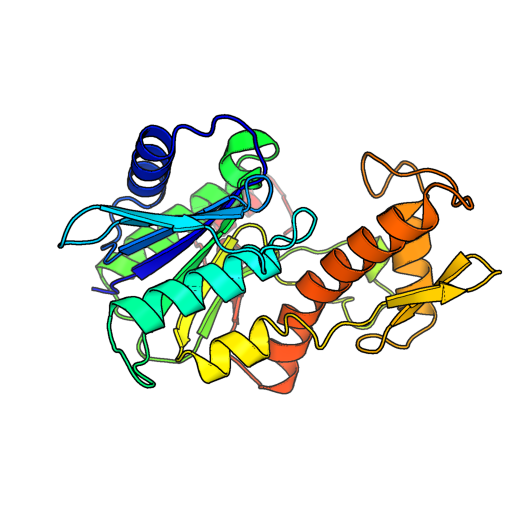1
ATOM 1520 C C . ASP A 1 179 ? 17.159 -10.269 -23.198 1.00 78.25 179 ASP A C 1
ATOM 1522 O O . ASP A 1 179 ? 18.164 -9.567 -23.275 1.00 78.25 179 ASP A O 1
ATOM 1526 N N . ALA A 1 180 ? 15.993 -9.877 -23.722 1.00 80.31 180 ALA A N 1
ATOM 1527 C CA . ALA A 1 180 ? 15.778 -8.592 -24.386 1.00 80.31 180 ALA A CA 1
ATOM 1528 C C . ALA A 1 180 ? 15.445 -7.450 -23.401 1.00 80.31 180 ALA A C 1
ATOM 1530 O O . ALA A 1 180 ? 14.995 -6.384 -23.816 1.00 80.31 180 ALA A O 1
ATOM 1531 N N . SER A 1 181 ? 15.640 -7.656 -22.089 1.00 81.06 181 SER A N 1
ATOM 1532 C CA . SER A 1 181 ? 15.224 -6.721 -21.027 1.00 81.06 181 SER A CA 1
ATOM 1533 C C . SER A 1 181 ? 13.720 -6.416 -21.028 1.00 81.06 181 SER A C 1
ATOM 1535 O O . SER A 1 181 ? 13.289 -5.367 -20.547 1.00 81.06 181 SER A O 1
ATOM 1537 N N . HIS A 1 182 ? 12.909 -7.330 -21.563 1.00 90.06 182 HIS A N 1
ATOM 1538 C CA . HIS A 1 182 ? 11.459 -7.210 -21.558 1.00 90.06 182 HIS A CA 1
ATOM 1539 C C . HIS A 1 182 ? 10.897 -7.804 -20.262 1.00 90.06 182 HIS A C 1
ATOM 1541 O O . HIS A 1 182 ? 11.291 -8.892 -19.832 1.00 90.06 182 HIS A O 1
ATOM 1547 N N . TYR A 1 183 ? 9.987 -7.062 -19.630 1.00 93.94 183 TYR A N 1
ATOM 1548 C CA . TYR A 1 183 ? 9.366 -7.424 -18.361 1.00 93.94 183 TYR A CA 1
ATOM 1549 C C . TYR A 1 183 ? 8.088 -8.222 -18.595 1.00 93.94 183 TYR A C 1
ATOM 1551 O O . TYR A 1 183 ? 7.093 -7.688 -19.080 1.00 93.94 183 TYR A O 1
ATOM 1559 N N . GLU A 1 184 ? 8.082 -9.476 -18.162 1.00 94.31 184 GLU A N 1
ATOM 1560 C CA . GLU A 1 184 ? 6.913 -10.348 -18.246 1.00 94.31 184 GLU A CA 1
ATOM 1561 C C . GLU A 1 184 ? 6.281 -10.478 -16.864 1.00 94.31 184 GLU A C 1
ATOM 1563 O O . GLU A 1 184 ? 6.977 -10.677 -15.867 1.00 94.31 184 GLU A O 1
ATOM 1568 N N . ASN A 1 185 ? 4.957 -10.344 -16.779 1.00 94.19 185 ASN A N 1
ATOM 1569 C CA . ASN A 1 185 ? 4.233 -10.505 -15.523 1.00 94.19 185 ASN A CA 1
ATOM 1570 C C . ASN A 1 185 ? 2.832 -11.078 -15.747 1.00 94.19 185 ASN A C 1
ATOM 1572 O O . ASN A 1 185 ? 2.228 -10.879 -16.796 1.00 94.19 185 ASN A O 1
ATOM 1576 N N . ASN A 1 186 ? 2.296 -11.750 -14.732 1.00 94.06 186 ASN A N 1
ATOM 1577 C CA . ASN A 1 186 ? 1.017 -12.458 -14.816 1.00 94.06 186 ASN A CA 1
ATOM 1578 C C . ASN A 1 186 ? -0.230 -11.579 -14.573 1.00 94.06 186 ASN A C 1
ATOM 1580 O O . ASN A 1 186 ? -1.340 -12.106 -14.549 1.00 94.06 186 ASN A O 1
ATOM 1584 N N . ILE A 1 187 ? -0.077 -10.263 -14.365 1.00 95.62 187 ILE A N 1
ATOM 1585 C CA . ILE A 1 187 ? -1.187 -9.347 -14.038 1.00 95.62 187 ILE A CA 1
ATOM 1586 C C . ILE A 1 187 ? -1.536 -8.420 -15.213 1.00 95.62 187 ILE A C 1
ATOM 1588 O O . ILE A 1 187 ? -2.710 -8.270 -15.560 1.00 95.62 187 ILE A O 1
ATOM 1592 N N . PHE A 1 188 ? -0.522 -7.797 -15.811 1.00 94.81 188 PHE A N 1
ATOM 1593 C CA . PHE A 1 188 ? -0.597 -6.856 -16.928 1.00 94.81 188 PHE A CA 1
ATOM 1594 C C . PHE A 1 188 ? 0.284 -7.380 -18.065 1.00 94.81 188 PHE A C 1
ATOM 1596 O O . PHE A 1 188 ? 1.465 -7.046 -18.159 1.00 94.81 188 PHE A O 1
ATOM 1603 N N . MET A 1 189 ? -0.290 -8.248 -18.898 1.00 89.88 189 MET A N 1
ATOM 1604 C CA . MET A 1 189 ? 0.441 -8.998 -19.930 1.00 89.88 189 MET A CA 1
ATOM 1605 C C . MET A 1 189 ? 0.688 -8.199 -21.221 1.00 89.88 189 MET A C 1
ATOM 1607 O O . MET A 1 189 ? 1.202 -8.751 -22.186 1.00 89.88 189 MET A O 1
ATOM 1611 N N . SER A 1 190 ? 0.298 -6.922 -21.289 1.00 92.19 190 SER A N 1
ATOM 1612 C CA . SER A 1 190 ? 0.491 -6.127 -22.503 1.00 92.19 190 SER A CA 1
ATOM 1613 C C . SER A 1 190 ? 1.938 -5.645 -22.675 1.00 92.19 190 SER A C 1
ATOM 1615 O O . SER A 1 190 ? 2.580 -5.172 -21.733 1.00 92.19 190 SER A O 1
ATOM 1617 N N . ASP A 1 191 ? 2.412 -5.617 -23.925 1.00 92.12 191 ASP A N 1
ATOM 1618 C CA . ASP A 1 191 ? 3.720 -5.041 -24.285 1.00 92.12 191 ASP A CA 1
ATOM 1619 C C . ASP A 1 191 ? 3.865 -3.577 -23.865 1.00 92.12 191 ASP A C 1
ATOM 1621 O O . ASP A 1 191 ? 4.965 -3.072 -23.638 1.00 92.12 191 ASP A O 1
ATOM 1625 N N . LYS A 1 192 ? 2.744 -2.854 -23.805 1.00 94.62 192 LYS A N 1
ATOM 1626 C CA . LYS A 1 192 ? 2.721 -1.451 -23.391 1.00 94.62 192 LYS A CA 1
ATOM 1627 C C . LYS A 1 192 ? 3.073 -1.315 -21.915 1.00 94.62 192 LYS A C 1
ATOM 1629 O O . LYS A 1 192 ? 3.811 -0.404 -21.548 1.00 94.62 192 LYS A O 1
ATOM 1634 N N . TYR A 1 193 ? 2.592 -2.233 -21.081 1.00 95.19 193 TYR A N 1
ATOM 1635 C CA . TYR A 1 193 ? 2.930 -2.255 -19.667 1.00 95.19 193 TYR A CA 1
ATOM 1636 C C . TYR A 1 193 ? 4.384 -2.694 -19.428 1.00 95.19 193 TYR A C 1
ATOM 1638 O O . TYR A 1 193 ? 5.077 -2.099 -18.603 1.00 95.19 193 TYR A O 1
ATOM 1646 N N . SER A 1 194 ? 4.882 -3.665 -20.200 1.00 93.75 194 SER A N 1
ATOM 1647 C CA . SER A 1 194 ? 6.303 -4.046 -20.180 1.00 93.75 194 SER A CA 1
ATOM 1648 C C . SER A 1 194 ? 7.217 -2.864 -20.536 1.00 93.75 194 SER A C 1
ATOM 1650 O O . SER A 1 194 ? 8.140 -2.540 -19.785 1.00 93.75 194 SER A O 1
ATOM 1652 N N . ARG A 1 195 ? 6.891 -2.123 -21.606 1.00 92.56 195 ARG A N 1
ATOM 1653 C CA . ARG A 1 195 ? 7.589 -0.877 -21.969 1.00 92.56 195 ARG A CA 1
ATOM 1654 C C . ARG A 1 195 ? 7.521 0.172 -20.865 1.00 92.56 195 ARG A C 1
ATOM 1656 O O . ARG A 1 195 ? 8.522 0.825 -20.596 1.00 92.56 195 ARG A O 1
ATOM 1663 N N . PHE A 1 196 ? 6.377 0.326 -20.196 1.00 93.44 196 PHE A N 1
ATOM 1664 C CA . PHE A 1 196 ? 6.278 1.195 -19.022 1.00 93.44 196 PHE A CA 1
ATOM 1665 C C . PHE A 1 196 ? 7.302 0.808 -17.943 1.00 93.44 196 PHE A C 1
ATOM 1667 O O . PHE A 1 196 ? 8.026 1.684 -17.474 1.00 93.44 196 PHE A O 1
ATOM 1674 N N . LEU A 1 197 ? 7.379 -0.473 -17.563 1.00 94.00 197 LEU A N 1
ATOM 1675 C CA . LEU A 1 197 ? 8.321 -0.935 -16.540 1.00 94.00 197 LEU A CA 1
ATOM 1676 C C . LEU A 1 197 ? 9.767 -0.674 -16.956 1.00 94.00 197 LEU A C 1
ATOM 1678 O O . LEU A 1 197 ? 10.536 -0.152 -16.153 1.00 94.00 197 LEU A O 1
ATOM 1682 N N . GLN A 1 198 ? 10.108 -0.976 -18.210 1.00 91.81 198 GLN A N 1
ATOM 1683 C CA . GLN A 1 198 ? 11.439 -0.732 -18.754 1.00 91.81 198 GLN A CA 1
ATOM 1684 C C . GLN A 1 198 ? 11.814 0.751 -18.645 1.00 91.81 198 GLN A C 1
ATOM 1686 O O . GLN A 1 198 ? 12.837 1.091 -18.055 1.00 91.81 198 GLN A O 1
ATOM 1691 N N . ARG A 1 199 ? 10.951 1.647 -19.136 1.00 89.62 199 ARG A N 1
ATOM 1692 C CA . ARG A 1 199 ? 11.191 3.093 -19.079 1.00 89.62 199 ARG A CA 1
ATOM 1693 C C . ARG A 1 199 ? 11.310 3.586 -17.644 1.00 89.62 199 ARG A C 1
ATOM 1695 O O . ARG A 1 199 ? 12.296 4.207 -17.275 1.00 89.62 199 ARG A O 1
ATOM 1702 N N . TRP A 1 200 ? 10.346 3.229 -16.800 1.00 90.38 200 TRP A N 1
ATOM 1703 C CA . TRP A 1 200 ? 10.320 3.653 -15.404 1.00 90.38 200 TRP A CA 1
ATOM 1704 C C . TRP A 1 200 ? 11.554 3.199 -14.612 1.00 90.38 200 TRP A C 1
ATOM 1706 O O . TRP A 1 200 ? 12.020 3.915 -13.726 1.00 90.38 200 TRP A O 1
ATOM 1716 N N . LEU A 1 201 ? 12.064 1.998 -14.886 1.00 90.75 201 LEU A N 1
ATOM 1717 C CA . LEU A 1 201 ? 13.177 1.415 -14.143 1.00 90.75 201 LEU A CA 1
ATOM 1718 C C . LEU A 1 201 ? 14.548 1.783 -14.716 1.00 90.75 201 LEU A C 1
ATOM 1720 O O . LEU A 1 201 ? 15.511 1.765 -13.953 1.00 90.75 201 LEU A O 1
ATOM 1724 N N . HIS A 1 202 ? 14.659 2.111 -16.003 1.00 88.75 202 HIS A N 1
ATOM 1725 C CA . HIS A 1 202 ? 15.953 2.321 -16.663 1.00 88.75 202 HIS A CA 1
ATOM 1726 C C . HIS A 1 202 ? 16.200 3.756 -17.147 1.00 88.75 202 HIS A C 1
ATOM 1728 O O . HIS A 1 202 ? 17.361 4.114 -17.332 1.00 88.75 202 HIS A O 1
ATOM 1734 N N . GLU A 1 203 ? 15.165 4.584 -17.318 1.00 84.25 203 GLU A N 1
ATOM 1735 C CA . GLU A 1 203 ? 15.299 5.985 -17.747 1.00 84.25 203 GLU A CA 1
ATOM 1736 C C . GLU A 1 203 ? 15.433 6.934 -16.540 1.00 84.25 203 GLU A C 1
ATOM 1738 O O . GLU A 1 203 ? 14.835 6.727 -15.480 1.00 84.25 203 GLU A O 1
ATOM 1743 N N . SER A 1 204 ? 16.238 7.992 -16.691 1.00 73.06 204 SER A N 1
ATOM 1744 C CA . SER A 1 204 ? 16.638 8.912 -15.609 1.00 73.06 204 SER A CA 1
ATOM 1745 C C . SER A 1 204 ? 15.495 9.729 -14.993 1.00 73.06 204 SER A C 1
ATOM 1747 O O . SER A 1 204 ? 15.658 10.312 -13.924 1.00 73.06 204 SER A O 1
ATOM 1749 N N . ASP A 1 205 ? 14.355 9.805 -15.670 1.00 76.19 205 ASP A N 1
ATOM 1750 C CA . ASP A 1 205 ? 13.153 10.543 -15.276 1.00 76.19 205 ASP A CA 1
ATOM 1751 C C . ASP A 1 205 ? 12.084 9.657 -14.597 1.00 76.19 205 ASP A C 1
ATOM 1753 O O . ASP A 1 205 ? 11.062 10.167 -14.131 1.00 76.19 205 ASP A O 1
ATOM 1757 N N . GLY A 1 206 ? 12.333 8.347 -14.481 1.00 79.25 206 GLY A N 1
ATOM 1758 C CA . GLY A 1 206 ? 11.481 7.394 -13.770 1.00 79.25 206 GLY A CA 1
ATOM 1759 C C . GLY A 1 206 ? 11.849 7.236 -12.290 1.00 79.25 206 GLY A C 1
ATOM 1760 O O . GLY A 1 206 ? 11.544 8.070 -11.434 1.00 79.25 206 GLY A O 1
ATOM 1761 N N . TRP A 1 207 ? 12.464 6.104 -11.946 1.00 82.44 207 TRP A N 1
ATOM 1762 C CA . TRP A 1 207 ? 12.906 5.794 -10.587 1.00 82.44 207 TRP A CA 1
ATOM 1763 C C . TRP A 1 207 ? 14.254 6.456 -10.265 1.00 82.44 207 TRP A C 1
ATOM 1765 O O . TRP A 1 207 ? 15.196 6.368 -11.036 1.00 82.44 207 TRP A O 1
ATOM 1775 N N . TYR A 1 208 ? 14.420 7.026 -9.067 1.00 76.88 208 TYR A N 1
ATOM 1776 C CA . TYR A 1 208 ? 15.677 7.690 -8.666 1.00 76.88 208 TYR A CA 1
ATOM 1777 C C . TYR A 1 208 ? 16.928 6.780 -8.634 1.00 76.88 208 TYR A C 1
ATOM 1779 O O . TYR A 1 208 ? 18.040 7.282 -8.510 1.00 76.88 208 TYR A O 1
ATOM 1787 N N . LYS A 1 209 ? 16.758 5.450 -8.699 1.00 83.44 209 LYS A N 1
ATOM 1788 C CA . LYS A 1 209 ? 17.848 4.462 -8.843 1.00 83.44 209 LYS A CA 1
ATOM 1789 C C . LYS A 1 209 ? 17.875 3.840 -10.245 1.00 83.44 209 LYS A C 1
ATOM 1791 O O . LYS A 1 209 ? 18.363 2.719 -10.393 1.00 83.44 209 LYS A O 1
ATOM 1796 N N . ALA A 1 210 ? 17.281 4.509 -11.231 1.00 83.62 210 ALA A N 1
ATOM 1797 C CA . ALA A 1 210 ? 17.235 4.020 -12.594 1.00 83.62 210 ALA A CA 1
ATOM 1798 C C . ALA A 1 210 ? 18.645 3.888 -13.171 1.00 83.62 210 ALA A C 1
ATOM 1800 O O . ALA A 1 210 ? 19.496 4.756 -12.986 1.00 83.62 210 ALA A O 1
ATOM 1801 N N . GLN A 1 211 ? 18.889 2.756 -13.821 1.00 86.94 211 GLN A N 1
ATOM 1802 C CA . GLN A 1 211 ? 20.162 2.408 -14.447 1.00 86.94 211 GLN A CA 1
ATOM 1803 C C . GLN A 1 211 ? 19.938 1.278 -15.457 1.00 86.94 211 GLN A C 1
ATOM 1805 O O . GLN A 1 211 ? 18.944 0.550 -15.366 1.00 86.94 211 GLN A O 1
ATOM 1810 N N . GLY A 1 212 ? 20.877 1.097 -16.387 1.00 86.62 212 GLY A N 1
ATOM 1811 C CA . GLY A 1 212 ? 20.846 -0.009 -17.346 1.00 86.62 212 GLY A CA 1
ATOM 1812 C C . GLY A 1 212 ? 20.830 -1.382 -16.663 1.00 86.62 212 GLY A C 1
ATOM 1813 O O . GLY A 1 212 ? 21.440 -1.575 -15.607 1.00 86.62 212 GLY A O 1
ATOM 1814 N N . LEU A 1 213 ? 20.110 -2.339 -17.253 1.00 87.69 213 LEU A N 1
ATOM 1815 C CA . LEU A 1 213 ? 20.044 -3.713 -16.754 1.00 87.69 213 LEU A CA 1
ATOM 1816 C C . LEU A 1 213 ? 21.376 -4.440 -16.993 1.00 87.69 213 LEU A C 1
ATOM 1818 O O . LEU A 1 213 ? 21.955 -4.347 -18.072 1.00 87.69 213 LEU A O 1
ATOM 1822 N N . ASN A 1 214 ? 21.841 -5.196 -16.002 1.00 88.25 214 ASN A N 1
ATOM 1823 C CA . ASN A 1 214 ? 22.978 -6.104 -16.132 1.00 88.25 214 ASN A CA 1
ATOM 1824 C C . ASN A 1 214 ? 22.767 -7.363 -15.271 1.00 88.25 214 ASN A C 1
ATOM 1826 O O . ASN A 1 214 ? 21.787 -7.474 -14.528 1.00 88.25 214 ASN A O 1
ATOM 1830 N N . SER A 1 215 ? 23.677 -8.333 -15.377 1.00 86.62 215 SER A N 1
ATOM 1831 C CA . SER A 1 215 ? 23.591 -9.611 -14.655 1.00 86.62 215 SER A CA 1
ATOM 1832 C C . SER A 1 215 ? 23.529 -9.440 -13.132 1.00 86.62 215 SER A C 1
ATOM 1834 O O . SER A 1 215 ? 22.786 -10.158 -12.460 1.00 86.62 215 SER A O 1
ATOM 1836 N N . GLU A 1 216 ? 24.251 -8.462 -12.588 1.00 87.81 216 GLU A N 1
ATOM 1837 C CA . GLU A 1 216 ? 24.340 -8.201 -11.149 1.00 87.81 216 GLU A CA 1
ATOM 1838 C C . GLU A 1 216 ? 23.055 -7.578 -10.590 1.00 87.81 216 GLU A C 1
ATOM 1840 O O . GLU A 1 216 ? 22.598 -7.927 -9.499 1.00 87.81 216 GLU A O 1
ATOM 1845 N N . ASN A 1 217 ? 22.430 -6.669 -11.343 1.00 88.06 217 ASN A N 1
ATOM 1846 C CA . ASN A 1 217 ? 21.271 -5.915 -10.875 1.00 88.06 217 ASN A CA 1
ATOM 1847 C C . ASN A 1 217 ? 19.920 -6.558 -11.239 1.00 88.06 217 ASN A C 1
ATOM 1849 O O . ASN A 1 217 ? 18.906 -6.210 -10.623 1.00 88.06 217 ASN A O 1
ATOM 1853 N N . LYS A 1 218 ? 19.893 -7.550 -12.144 1.00 89.44 218 LYS A N 1
ATOM 1854 C CA . LYS A 1 218 ? 18.667 -8.207 -12.640 1.00 89.44 218 LYS A CA 1
ATOM 1855 C C . LYS A 1 218 ? 17.720 -8.638 -11.519 1.00 89.44 218 LYS A C 1
ATOM 1857 O O . LYS A 1 218 ? 16.539 -8.296 -11.538 1.00 89.44 218 LYS A O 1
ATOM 1862 N N . LYS A 1 219 ? 18.232 -9.313 -10.481 1.00 88.56 219 LYS A N 1
ATOM 1863 C CA . LYS A 1 219 ? 17.417 -9.779 -9.337 1.00 88.56 219 LYS A CA 1
ATOM 1864 C C . LYS A 1 219 ? 16.749 -8.629 -8.577 1.00 88.56 219 LYS A C 1
ATOM 1866 O O . LYS A 1 219 ? 15.590 -8.738 -8.182 1.00 88.56 219 LYS A O 1
ATOM 1871 N N . LYS A 1 220 ? 17.463 -7.521 -8.374 1.00 87.12 220 LYS A N 1
ATOM 1872 C CA . LYS A 1 220 ? 16.937 -6.327 -7.697 1.00 87.12 220 LYS A CA 1
ATOM 1873 C C . LYS A 1 220 ? 15.852 -5.650 -8.536 1.00 87.12 220 LYS A C 1
ATOM 1875 O O . LYS A 1 220 ? 14.831 -5.234 -7.994 1.00 87.12 220 LYS A O 1
ATOM 1880 N N . PHE A 1 221 ? 16.049 -5.579 -9.850 1.00 90.06 221 PHE A N 1
ATOM 1881 C CA . PHE A 1 221 ? 15.075 -5.009 -10.778 1.00 90.06 221 PHE A CA 1
ATOM 1882 C C . PHE A 1 221 ? 13.801 -5.847 -10.874 1.00 90.06 221 PHE A C 1
ATOM 1884 O O . PHE A 1 221 ? 12.717 -5.271 -10.850 1.00 90.06 221 PHE A O 1
ATOM 1891 N N . VAL A 1 222 ? 13.909 -7.181 -10.877 1.00 91.44 222 VAL A N 1
ATOM 1892 C CA . VAL A 1 222 ? 12.745 -8.077 -10.761 1.00 91.44 222 VAL A CA 1
ATOM 1893 C C . VAL A 1 222 ? 11.957 -7.756 -9.494 1.00 91.44 222 VAL A C 1
ATOM 1895 O O . VAL A 1 222 ? 10.771 -7.465 -9.583 1.00 91.44 222 VAL A O 1
ATOM 1898 N N . LYS A 1 223 ? 12.609 -7.708 -8.323 1.00 87.12 223 LYS A N 1
ATOM 1899 C CA . LYS A 1 223 ? 11.932 -7.380 -7.055 1.00 87.12 223 LYS A CA 1
ATOM 1900 C C . LYS A 1 223 ? 11.230 -6.021 -7.100 1.00 87.12 223 LYS A C 1
ATOM 1902 O O . LYS A 1 223 ? 10.081 -5.902 -6.674 1.00 87.12 223 LYS A O 1
ATOM 1907 N N . LYS A 1 224 ? 11.896 -4.993 -7.640 1.00 89.00 224 LYS A N 1
ATOM 1908 C CA . LYS A 1 224 ? 11.304 -3.656 -7.745 1.00 89.00 224 LYS A CA 1
ATOM 1909 C C . LYS A 1 224 ? 10.119 -3.628 -8.710 1.00 89.00 224 LYS A C 1
ATOM 1911 O O . LYS A 1 224 ? 9.105 -3.010 -8.391 1.00 89.00 224 LYS A O 1
ATOM 1916 N N . ALA A 1 225 ? 10.226 -4.310 -9.849 1.00 92.19 225 ALA A N 1
ATOM 1917 C CA . ALA A 1 225 ? 9.136 -4.457 -10.804 1.00 92.19 225 ALA A CA 1
ATOM 1918 C C . ALA A 1 225 ? 7.947 -5.202 -10.184 1.00 92.19 225 ALA A C 1
ATOM 1920 O O . ALA A 1 225 ? 6.822 -4.722 -10.299 1.00 92.19 225 ALA A O 1
ATOM 1921 N N . THR A 1 226 ? 8.188 -6.290 -9.443 1.00 91.44 226 THR A N 1
ATOM 1922 C CA . THR A 1 226 ? 7.155 -6.992 -8.667 1.00 91.44 226 THR A CA 1
ATOM 1923 C C . THR A 1 226 ? 6.428 -6.032 -7.734 1.00 91.44 226 THR A C 1
ATOM 1925 O O . THR A 1 226 ? 5.207 -5.962 -7.788 1.00 91.44 226 THR A O 1
ATOM 1928 N N . SER A 1 227 ? 7.150 -5.219 -6.956 1.00 88.69 227 SER A N 1
ATOM 1929 C CA . SER A 1 227 ? 6.542 -4.214 -6.069 1.00 88.69 227 SER A CA 1
ATOM 1930 C C . SER A 1 227 ? 5.677 -3.185 -6.818 1.00 88.69 227 SER A C 1
ATOM 1932 O O . SER A 1 227 ? 4.609 -2.831 -6.322 1.00 88.69 227 SER A O 1
ATOM 1934 N N . ILE A 1 228 ? 6.089 -2.730 -8.008 1.00 91.56 228 ILE A N 1
ATOM 1935 C CA . ILE A 1 228 ? 5.299 -1.796 -8.836 1.00 91.56 228 ILE A CA 1
ATOM 1936 C C . ILE A 1 228 ? 4.027 -2.472 -9.358 1.00 91.56 228 ILE A C 1
ATOM 1938 O O . ILE A 1 228 ? 2.933 -1.926 -9.225 1.00 91.56 228 ILE A O 1
ATOM 1942 N N . VAL A 1 229 ? 4.154 -3.676 -9.927 1.00 94.12 229 VAL A N 1
ATOM 1943 C CA . VAL A 1 229 ? 3.007 -4.470 -10.397 1.00 94.12 229 VAL A CA 1
ATOM 1944 C C . VAL A 1 229 ? 2.029 -4.721 -9.253 1.00 94.12 229 VAL A C 1
ATOM 1946 O O . VAL A 1 229 ? 0.819 -4.695 -9.458 1.00 94.12 229 VAL A O 1
ATOM 1949 N N . HIS A 1 230 ? 2.541 -4.905 -8.041 1.00 92.50 230 HIS A N 1
ATOM 1950 C CA . HIS A 1 230 ? 1.738 -5.143 -6.856 1.00 92.50 230 HIS A CA 1
ATOM 1951 C C . HIS A 1 230 ? 0.905 -3.932 -6.423 1.00 92.50 230 HIS A C 1
ATOM 1953 O O . HIS A 1 230 ? -0.295 -4.061 -6.179 1.00 92.50 230 HIS A O 1
ATOM 1959 N N . GLU A 1 231 ? 1.505 -2.740 -6.408 1.00 93.06 231 GLU A N 1
ATOM 1960 C CA . GLU A 1 231 ? 0.786 -1.479 -6.175 1.00 93.06 231 GLU A CA 1
ATOM 1961 C C . GLU A 1 231 ? -0.322 -1.278 -7.215 1.00 93.06 231 GLU A C 1
ATOM 1963 O O . GLU A 1 231 ? -1.476 -0.980 -6.899 1.00 93.06 231 GLU A O 1
ATOM 1968 N N . HIS A 1 232 ? 0.011 -1.530 -8.471 1.00 95.44 232 HIS A N 1
ATOM 1969 C CA . HIS A 1 232 ? -0.902 -1.428 -9.595 1.00 95.44 232 HIS A CA 1
ATOM 1970 C C . HIS A 1 232 ? -2.034 -2.472 -9.551 1.00 95.44 232 HIS A C 1
ATOM 1972 O O . HIS A 1 232 ? -3.185 -2.156 -9.880 1.00 95.44 232 HIS A O 1
ATOM 1978 N N . TYR A 1 233 ? -1.750 -3.683 -9.065 1.00 95.56 233 TYR A N 1
ATOM 1979 C CA . TYR A 1 233 ? -2.729 -4.752 -8.882 1.00 95.56 233 TYR A CA 1
ATOM 1980 C C . TYR A 1 233 ? -3.867 -4.346 -7.939 1.00 95.56 233 TYR A C 1
ATOM 1982 O O . TYR A 1 233 ? -5.013 -4.688 -8.225 1.00 95.56 233 TYR A O 1
ATOM 1990 N N . ILE A 1 234 ? -3.607 -3.555 -6.885 1.00 94.88 234 ILE A N 1
ATOM 1991 C CA . ILE A 1 234 ? -4.677 -3.043 -6.006 1.00 94.88 234 ILE A CA 1
ATOM 1992 C C . ILE A 1 234 ? -5.776 -2.372 -6.839 1.00 94.88 234 ILE A C 1
ATOM 1994 O O . ILE A 1 234 ? -6.965 -2.613 -6.633 1.00 94.88 234 ILE A O 1
ATOM 1998 N N . THR A 1 235 ? -5.380 -1.551 -7.813 1.00 95.44 235 THR A N 1
ATOM 1999 C CA . THR A 1 235 ? -6.323 -0.825 -8.671 1.00 95.44 235 THR A CA 1
ATOM 2000 C C . THR A 1 235 ? -7.111 -1.771 -9.564 1.00 95.44 235 THR A C 1
ATOM 2002 O O . THR A 1 235 ? -8.337 -1.663 -9.612 1.00 95.44 235 THR A O 1
ATOM 2005 N N . LYS A 1 236 ? -6.429 -2.722 -10.211 1.00 95.62 236 LYS A N 1
ATOM 2006 C CA . LYS A 1 236 ? -7.067 -3.759 -11.034 1.00 95.62 236 LYS A CA 1
ATOM 2007 C C . LYS A 1 236 ? -8.087 -4.556 -10.217 1.00 95.62 236 LYS A C 1
ATOM 2009 O O . LYS A 1 236 ? -9.244 -4.650 -10.617 1.00 95.62 236 LYS A O 1
ATOM 2014 N N . PHE A 1 237 ? -7.705 -5.009 -9.021 1.00 95.50 237 PHE A N 1
ATOM 2015 C CA . PHE A 1 237 ? -8.578 -5.749 -8.111 1.00 95.50 237 PHE A CA 1
ATOM 2016 C C . PHE A 1 237 ? -9.839 -4.958 -7.741 1.00 95.50 237 PHE A C 1
ATOM 2018 O O . PHE A 1 237 ? -10.946 -5.496 -7.771 1.00 95.50 237 PHE A O 1
ATOM 2025 N N . ILE A 1 238 ? -9.694 -3.671 -7.408 1.00 94.81 238 ILE A N 1
ATOM 2026 C CA . ILE A 1 238 ? -10.821 -2.789 -7.069 1.00 94.81 238 ILE A CA 1
ATOM 2027 C C . ILE A 1 238 ? -11.798 -2.660 -8.236 1.00 94.81 238 ILE A C 1
ATOM 2029 O O . ILE A 1 238 ? -13.009 -2.689 -8.021 1.00 94.81 238 ILE A O 1
ATOM 2033 N N . GLU A 1 239 ? -11.282 -2.499 -9.454 1.00 94.44 239 GLU A N 1
ATOM 2034 C CA . GLU A 1 239 ? -12.099 -2.326 -10.655 1.00 94.44 239 GLU A CA 1
ATOM 2035 C C . GLU A 1 239 ? -12.830 -3.614 -11.040 1.00 94.44 239 GLU A C 1
ATOM 2037 O O . GLU A 1 239 ? -14.045 -3.581 -11.239 1.00 94.44 239 GLU A O 1
ATOM 2042 N N . GLU A 1 240 ? -12.132 -4.749 -11.052 1.00 95.50 240 GLU A N 1
ATOM 2043 C CA . GLU A 1 240 ? -12.706 -6.062 -11.374 1.00 95.50 240 GLU A CA 1
ATOM 2044 C C . GLU A 1 240 ? -13.788 -6.482 -10.374 1.00 95.50 240 GLU A C 1
ATOM 2046 O O . GLU A 1 240 ? -14.832 -7.004 -10.760 1.00 95.50 240 GLU A O 1
ATOM 2051 N N . ASN A 1 241 ? -13.593 -6.170 -9.090 1.00 96.00 241 ASN A N 1
ATOM 2052 C CA . ASN A 1 241 ? -14.550 -6.494 -8.030 1.00 96.00 241 ASN A CA 1
ATOM 2053 C C . ASN A 1 241 ? -15.588 -5.388 -7.783 1.00 96.00 241 ASN A C 1
ATOM 2055 O O . ASN A 1 241 ? -16.359 -5.479 -6.827 1.00 96.00 241 ASN A O 1
ATOM 2059 N N . ARG A 1 242 ? -15.606 -4.328 -8.607 1.00 95.25 242 ARG A N 1
ATOM 2060 C CA . ARG A 1 242 ? -16.530 -3.181 -8.491 1.00 95.25 242 ARG A CA 1
ATOM 2061 C C . ARG A 1 242 ? -16.569 -2.579 -7.079 1.00 95.25 242 ARG A C 1
ATOM 2063 O O . ARG A 1 242 ? -17.616 -2.147 -6.594 1.00 95.25 242 ARG A O 1
ATOM 2070 N N . ILE A 1 243 ? -15.422 -2.548 -6.403 1.00 95.44 243 ILE A N 1
ATOM 2071 C CA . ILE A 1 243 ? -15.313 -1.999 -5.053 1.00 95.44 243 ILE A CA 1
ATOM 2072 C C . ILE A 1 243 ? -15.399 -0.477 -5.129 1.00 95.44 243 ILE A C 1
ATOM 2074 O O . ILE A 1 243 ? -14.720 0.177 -5.925 1.00 95.44 243 ILE A O 1
ATOM 2078 N N . LYS A 1 244 ? -16.215 0.108 -4.252 1.00 95.62 244 LYS A N 1
ATOM 2079 C CA . LYS A 1 244 ? -16.368 1.557 -4.170 1.00 95.62 244 LYS A CA 1
ATOM 2080 C C . LYS A 1 244 ? -15.045 2.203 -3.754 1.00 95.62 244 LYS A C 1
ATOM 2082 O O . LYS A 1 244 ? -14.477 1.867 -2.713 1.00 95.62 244 LYS A O 1
ATOM 2087 N N . LYS A 1 245 ? -14.568 3.138 -4.576 1.00 94.69 245 LYS A N 1
ATOM 2088 C CA . LYS A 1 245 ? -13.261 3.775 -4.423 1.00 94.69 245 LYS A CA 1
ATOM 2089 C C . LYS A 1 245 ? -13.355 5.289 -4.288 1.00 94.69 245 LYS A C 1
ATOM 2091 O O . LYS A 1 245 ? -14.083 5.941 -5.033 1.00 94.69 245 LYS A O 1
ATOM 2096 N N . HIS A 1 246 ? -12.575 5.849 -3.370 1.00 95.00 246 HIS A N 1
ATOM 2097 C CA . HIS A 1 246 ? -12.576 7.273 -3.056 1.00 95.00 246 HIS A CA 1
ATOM 2098 C C . HIS A 1 246 ? -11.156 7.845 -3.052 1.00 95.00 246 HIS A C 1
ATOM 2100 O O . HIS A 1 246 ? -10.330 7.525 -2.202 1.00 95.00 246 HIS A O 1
ATOM 2106 N N . CYS A 1 247 ? -10.874 8.755 -3.984 1.00 94.81 247 CYS A N 1
ATOM 2107 C CA . CYS A 1 247 ? -9.677 9.586 -3.890 1.00 94.81 247 CYS A CA 1
ATOM 2108 C C . CYS A 1 247 ? -9.902 10.668 -2.825 1.00 94.81 247 CYS A C 1
ATOM 2110 O O . CYS A 1 247 ? -10.865 11.433 -2.922 1.00 94.81 247 CYS A O 1
ATOM 2112 N N . LEU A 1 248 ? -9.028 10.750 -1.821 1.00 95.38 248 LEU A N 1
ATOM 2113 C CA . LEU A 1 248 ? -9.172 11.698 -0.709 1.00 95.38 248 LEU A CA 1
ATOM 2114 C C . LEU A 1 248 ? -9.175 13.157 -1.177 1.00 95.38 248 LEU A C 1
ATOM 2116 O O . LEU A 1 248 ? -9.962 13.965 -0.691 1.00 95.38 248 LEU A O 1
ATOM 2120 N N . ILE A 1 249 ? -8.347 13.485 -2.169 1.00 92.94 249 ILE A N 1
ATOM 2121 C CA . ILE A 1 249 ? -8.265 14.839 -2.728 1.00 92.94 249 ILE A CA 1
ATOM 2122 C C . ILE A 1 249 ? -9.523 15.172 -3.525 1.00 92.94 249 ILE A C 1
ATOM 2124 O O . ILE A 1 249 ? -10.160 16.192 -3.272 1.00 92.94 249 ILE A O 1
ATOM 2128 N N . ASN A 1 250 ? -9.962 14.270 -4.407 1.00 90.00 250 ASN A N 1
ATOM 2129 C CA . ASN A 1 250 ? -11.159 14.502 -5.222 1.00 90.00 250 ASN A CA 1
ATOM 2130 C C . ASN A 1 250 ? -12.460 14.465 -4.405 1.00 90.00 250 ASN A C 1
ATOM 2132 O O . ASN A 1 250 ? -13.506 14.866 -4.912 1.00 90.00 250 ASN A O 1
ATOM 2136 N N . ASN A 1 251 ? -12.430 14.010 -3.152 1.00 90.88 251 ASN A N 1
ATOM 2137 C CA . ASN A 1 251 ? -13.572 14.071 -2.237 1.00 90.88 251 ASN A CA 1
ATOM 2138 C C . ASN A 1 251 ? -13.480 15.218 -1.213 1.00 90.88 251 ASN A C 1
ATOM 2140 O O . ASN A 1 251 ? -14.456 15.474 -0.502 1.00 90.88 251 ASN A O 1
ATOM 2144 N N . SER A 1 252 ? -12.356 15.938 -1.171 1.00 93.44 252 SER A N 1
ATOM 2145 C CA . SER A 1 252 ? -12.141 17.072 -0.274 1.00 93.44 252 SER A CA 1
ATOM 2146 C C . SER A 1 252 ? -12.591 18.381 -0.918 1.00 93.44 252 SER A C 1
ATOM 2148 O O . SER A 1 252 ? -12.123 18.771 -1.990 1.00 93.44 252 SER A O 1
ATOM 2150 N N . ARG A 1 253 ? -13.516 19.079 -0.250 1.00 91.31 253 ARG A N 1
ATOM 2151 C CA . ARG A 1 253 ? -13.974 20.408 -0.677 1.00 91.31 253 ARG A CA 1
ATOM 2152 C C . ARG A 1 253 ? -12.848 21.428 -0.545 1.00 91.31 253 ARG A C 1
ATOM 2154 O O . ARG A 1 253 ? -12.648 22.227 -1.456 1.00 91.31 253 ARG A O 1
ATOM 2161 N N . LEU A 1 254 ? -12.084 21.352 0.545 1.00 89.44 254 LEU A N 1
ATOM 2162 C CA . LEU A 1 254 ? -10.971 22.260 0.804 1.00 89.44 254 LEU A CA 1
ATOM 2163 C C . LEU A 1 254 ? -9.841 22.067 -0.214 1.00 89.44 254 LEU A C 1
ATOM 2165 O O . LEU A 1 254 ? -9.318 23.042 -0.747 1.00 89.44 254 LEU A O 1
ATOM 2169 N N . ALA A 1 255 ? -9.506 20.815 -0.540 1.00 90.25 255 ALA A N 1
ATOM 2170 C CA . ALA A 1 255 ? -8.502 20.515 -1.550 1.00 90.25 255 ALA A CA 1
ATOM 2171 C C . ALA A 1 255 ? -8.920 21.054 -2.926 1.00 90.25 255 ALA A C 1
ATOM 2173 O O . ALA A 1 255 ? -8.147 21.756 -3.573 1.00 90.25 255 AL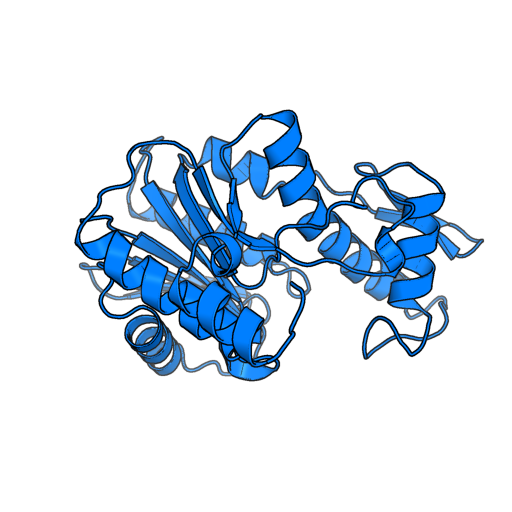A A O 1
ATOM 2174 N N . LYS A 1 256 ? -10.164 20.798 -3.352 1.00 90.38 256 LYS A N 1
ATOM 2175 C CA . LYS A 1 256 ? -10.703 21.332 -4.615 1.00 90.38 256 LYS A CA 1
ATOM 2176 C C . LYS A 1 256 ? -10.659 22.851 -4.681 1.00 90.38 256 LYS A C 1
ATOM 2178 O O . LYS A 1 256 ? -10.276 23.399 -5.711 1.00 90.38 256 LYS A O 1
ATOM 2183 N N . PHE A 1 257 ? -11.036 23.515 -3.591 1.00 89.44 257 PHE A N 1
ATOM 2184 C CA . PHE A 1 257 ? -10.967 24.967 -3.492 1.00 89.44 257 PHE A CA 1
ATOM 2185 C C . PHE A 1 257 ? -9.530 25.451 -3.704 1.00 89.44 257 PHE A C 1
ATOM 2187 O O . PHE A 1 257 ? -9.281 26.213 -4.632 1.00 89.44 257 PHE A O 1
ATOM 2194 N N . VAL A 1 258 ? -8.568 24.936 -2.931 1.00 88.38 258 VAL A N 1
ATOM 2195 C CA . VAL A 1 258 ? -7.156 25.328 -3.055 1.00 88.38 258 VAL A CA 1
ATOM 2196 C C . VAL A 1 258 ? -6.621 25.064 -4.462 1.00 88.38 258 VAL A C 1
ATOM 2198 O O . VAL A 1 258 ? -6.024 25.962 -5.044 1.00 88.38 258 VAL A O 1
ATOM 2201 N N . MET A 1 259 ? -6.880 23.883 -5.037 1.00 88.31 259 MET A N 1
ATOM 2202 C CA . MET A 1 259 ? -6.451 23.529 -6.399 1.00 88.31 259 MET A CA 1
ATOM 2203 C C . MET A 1 259 ? -6.979 24.504 -7.452 1.00 88.31 259 MET A C 1
ATOM 2205 O O . MET A 1 259 ? -6.218 24.910 -8.327 1.00 88.31 259 MET A O 1
ATOM 2209 N N . LYS A 1 260 ? -8.243 24.936 -7.335 1.00 88.81 260 LYS A N 1
ATOM 2210 C CA . LYS A 1 260 ? -8.833 25.939 -8.231 1.00 88.81 260 LYS A CA 1
ATOM 2211 C C . LYS A 1 260 ? -8.104 27.284 -8.141 1.00 88.81 260 LYS A C 1
ATOM 2213 O O . LYS A 1 260 ? -7.848 27.893 -9.174 1.00 88.81 260 LYS A O 1
ATOM 2218 N N . PHE A 1 261 ? -7.743 27.729 -6.935 1.00 86.56 261 PHE A N 1
ATOM 2219 C CA . PHE A 1 261 ? -7.018 28.991 -6.734 1.00 86.56 261 PHE A CA 1
ATOM 2220 C C . PHE A 1 261 ? -5.607 28.966 -7.324 1.00 86.56 261 PHE A C 1
ATOM 2222 O O . PHE A 1 261 ? -5.182 29.945 -7.929 1.00 86.56 261 PHE A O 1
ATOM 2229 N N . ILE A 1 262 ? -4.898 27.845 -7.187 1.00 86.19 262 ILE A N 1
ATOM 2230 C CA . ILE A 1 262 ? -3.516 27.708 -7.675 1.00 86.19 262 ILE A CA 1
ATOM 2231 C C . ILE A 1 262 ? -3.418 27.120 -9.091 1.00 86.19 262 ILE A C 1
ATOM 2233 O O . ILE A 1 262 ? -2.314 26.841 -9.547 1.00 86.19 262 ILE A O 1
ATOM 2237 N N . ARG A 1 263 ? -4.554 26.901 -9.772 1.00 82.19 263 ARG A N 1
ATOM 2238 C CA . ARG A 1 263 ? -4.648 26.259 -11.100 1.00 82.19 263 ARG A CA 1
ATOM 2239 C C . ARG A 1 263 ? -3.904 24.915 -11.187 1.00 82.19 263 ARG A C 1
ATOM 2241 O O . ARG A 1 263 ? -3.274 24.611 -12.194 1.00 82.19 263 ARG A O 1
ATOM 2248 N N . LEU A 1 264 ? -3.966 24.114 -10.121 1.00 75.94 264 LEU A N 1
ATOM 2249 C CA . LEU A 1 264 ? -3.363 22.779 -10.084 1.00 75.94 264 LEU A CA 1
ATOM 2250 C C . LEU A 1 264 ? -4.375 21.728 -10.552 1.00 75.94 264 LEU A C 1
ATOM 2252 O O . LEU A 1 264 ? -5.462 21.625 -9.984 1.00 75.94 264 LEU A O 1
ATOM 2256 N N . GLU A 1 265 ? -3.985 20.905 -11.522 1.00 73.12 265 GLU A N 1
ATOM 2257 C CA . GLU A 1 265 ? -4.731 19.705 -11.914 1.00 73.12 265 GLU A CA 1
ATOM 2258 C C . GLU A 1 265 ? -4.236 18.472 -11.142 1.00 73.12 265 GLU A C 1
ATOM 2260 O O . GLU A 1 265 ? -3.033 18.310 -10.915 1.00 73.12 265 GLU A O 1
ATOM 2265 N N . TYR A 1 266 ? -5.168 17.608 -10.719 1.00 65.56 266 TYR A N 1
ATOM 2266 C CA . TYR A 1 266 ? -4.899 16.383 -9.950 1.00 65.56 266 TYR A CA 1
ATOM 2267 C C . TYR A 1 266 ? -5.569 15.150 -10.588 1.00 65.56 266 TYR A C 1
ATOM 2269 O O . TYR A 1 266 ? -6.797 15.164 -10.834 1.00 65.56 266 TYR A O 1
#